Protein AF-A0A8T0SA72-F1 (afdb_monomer)

Sequence (215 aa):
WKNLRAKYQEKTGLKQTKKQLKNKLDNMKKEYTWFMELKNSATGLGWNEAKQTVNCSKEWWDEHLARCNNADKDIKCNHVRFKKQGPKNLDDLHILFDKFHVSGATATCPDDVSSDESSDEDVVEVQRSPEDVAGLKKSKLEKRKCKESSAATEKKDEKSPFFRLYKNTCSKIETAIEKISTSIEASSATPPNSVPSIKEAMQMVKDCGVQEKLL

Solvent-accessible surface area (backbone atoms only — not comparable to full-atom values): 14255 Å² total; per-residue (Å²): 107,72,66,58,44,51,56,44,22,71,76,63,71,51,90,62,53,76,65,58,56,46,54,53,52,57,47,53,51,50,55,51,50,47,48,50,55,45,49,63,76,44,64,93,57,50,72,32,77,96,40,57,28,76,46,71,56,73,62,58,55,52,52,52,45,60,72,57,29,42,72,99,70,74,42,76,39,71,55,67,69,34,78,79,35,33,72,83,62,54,66,63,50,42,80,73,42,48,98,76,58,85,63,76,91,73,70,73,74,82,75,84,76,78,86,80,89,84,87,87,84,91,86,84,88,82,88,83,87,83,90,84,90,87,85,91,85,80,88,81,92,80,91,82,75,91,81,89,74,79,94,86,78,82,92,70,63,83,80,37,71,65,52,48,51,50,55,58,50,50,55,50,51,52,55,47,51,53,53,51,52,54,54,52,60,69,65,65,70,74,73,89,81,71,74,74,50,71,69,53,52,58,44,54,48,56,77,69,64,70,74,83,80,84,130

Radius of gyration: 34.43 Å; Cα contacts (8 Å, |Δi|>4): 83; chains: 1; bounding box: 89×77×70 Å

Mean predicted aligned error: 20.88 Å

Structure (mmCIF, N/CA/C/O backbone):
data_AF-A0A8T0SA72-F1
#
_entry.id   AF-A0A8T0SA72-F1
#
loop_
_atom_site.group_PDB
_atom_site.id
_atom_site.type_symbol
_atom_site.label_atom_id
_atom_site.label_alt_id
_atom_site.label_comp_id
_atom_site.label_asym_id
_atom_site.label_entity_id
_atom_site.label_seq_id
_atom_site.pdbx_PDB_ins_code
_atom_site.Cartn_x
_atom_site.Cartn_y
_atom_site.Cartn_z
_atom_site.occupancy
_atom_site.B_iso_or_equiv
_atom_site.auth_seq_id
_atom_site.auth_comp_id
_atom_site.auth_asym_id
_atom_site.auth_atom_id
_atom_site.pdbx_PDB_model_num
ATOM 1 N N . TRP A 1 1 ? -13.469 7.737 19.930 1.00 87.88 1 TRP A N 1
ATOM 2 C CA . TRP A 1 1 ? -13.703 6.286 20.154 1.00 87.88 1 TRP A CA 1
ATOM 3 C C . TRP A 1 1 ? -15.140 5.917 20.525 1.00 87.88 1 TRP A C 1
ATOM 5 O O . TRP A 1 1 ? -15.703 5.149 19.759 1.00 87.88 1 TRP A O 1
ATOM 15 N N . LYS A 1 2 ? -15.751 6.405 21.628 1.00 91.50 2 LYS A N 1
ATOM 16 C CA . LYS A 1 2 ? -17.147 6.041 21.996 1.00 91.50 2 LYS A CA 1
ATOM 17 C C . LYS A 1 2 ? -18.129 6.248 20.825 1.00 91.50 2 LYS A C 1
ATOM 19 O O . LYS A 1 2 ? -18.749 5.291 20.379 1.00 91.50 2 LYS A O 1
ATOM 24 N N . ASN A 1 3 ? -18.151 7.453 20.255 1.00 92.50 3 ASN A N 1
ATOM 25 C CA . ASN A 1 3 ? -19.053 7.853 19.166 1.00 92.50 3 ASN A CA 1
ATOM 26 C C . ASN A 1 3 ? -18.839 7.015 17.889 1.00 92.50 3 ASN A C 1
ATOM 28 O O . ASN A 1 3 ? -19.802 6.610 17.253 1.00 92.50 3 ASN A O 1
ATOM 32 N N . LEU A 1 4 ? -17.580 6.689 17.555 1.00 90.50 4 LEU A N 1
ATOM 33 C CA . LEU A 1 4 ? -17.246 5.806 16.429 1.00 90.50 4 LEU A CA 1
ATOM 34 C C . LEU A 1 4 ? -17.801 4.390 16.635 1.00 90.50 4 LEU A C 1
ATOM 36 O O . LEU A 1 4 ? -18.335 3.813 15.698 1.00 90.50 4 LEU A O 1
ATOM 40 N N . ARG A 1 5 ? -17.719 3.834 17.855 1.00 92.69 5 ARG A N 1
ATOM 41 C CA . ARG A 1 5 ? -18.323 2.526 18.157 1.00 92.69 5 ARG A CA 1
ATOM 42 C C . ARG A 1 5 ? -19.844 2.574 18.024 1.00 92.69 5 ARG A C 1
ATOM 44 O O . ARG A 1 5 ? -20.401 1.657 17.437 1.00 92.69 5 ARG A O 1
ATOM 51 N N . ALA A 1 6 ? -20.483 3.626 18.541 1.00 93.38 6 ALA A N 1
ATOM 52 C CA . ALA A 1 6 ? -21.929 3.806 18.434 1.00 93.38 6 ALA A CA 1
ATOM 53 C C . ALA A 1 6 ? -22.369 3.845 16.961 1.00 93.38 6 ALA A C 1
ATOM 55 O O . ALA A 1 6 ? -23.117 2.968 16.546 1.00 93.38 6 ALA A O 1
ATOM 56 N N . LYS A 1 7 ? -21.795 4.747 16.148 1.00 94.00 7 LYS A N 1
ATOM 57 C CA . LYS A 1 7 ? -22.115 4.850 14.711 1.00 94.00 7 LYS A CA 1
ATOM 58 C C . LYS A 1 7 ? -21.737 3.605 13.896 1.00 94.00 7 LYS A C 1
ATOM 60 O O . LYS A 1 7 ? -22.393 3.300 12.906 1.00 94.00 7 LYS A O 1
ATOM 65 N N . TYR A 1 8 ? -20.705 2.856 14.298 1.00 92.25 8 TYR A N 1
ATOM 66 C CA . TYR A 1 8 ? -20.372 1.574 13.664 1.00 92.25 8 TYR A CA 1
ATOM 67 C C . TYR A 1 8 ? -21.419 0.496 13.983 1.00 92.25 8 TYR A C 1
ATOM 69 O O . TYR A 1 8 ? -21.860 -0.212 13.082 1.00 92.25 8 TYR A O 1
ATOM 77 N N . GLN A 1 9 ? -21.835 0.377 15.248 1.00 93.75 9 GLN A N 1
ATOM 78 C CA . GLN A 1 9 ? -22.867 -0.575 15.667 1.00 93.75 9 GLN A CA 1
ATOM 79 C C . GLN A 1 9 ? -24.233 -0.218 15.059 1.00 93.75 9 GLN A C 1
ATOM 81 O O . GLN A 1 9 ? -24.936 -1.109 14.609 1.00 93.75 9 GLN A O 1
ATOM 86 N N . GLU A 1 10 ? -24.575 1.067 14.997 1.00 96.12 10 GLU A N 1
ATOM 87 C CA . GLU A 1 10 ? -25.761 1.607 14.318 1.00 96.12 10 GLU A CA 1
ATOM 88 C C . GLU A 1 10 ? -25.787 1.210 12.832 1.00 96.12 10 GLU A C 1
ATOM 90 O O . GLU A 1 10 ? -26.743 0.591 12.378 1.00 96.12 10 GLU A O 1
ATOM 95 N N . LYS A 1 11 ? -24.702 1.471 12.085 1.00 94.19 11 LYS A N 1
ATOM 96 C CA . LYS A 1 11 ? -24.628 1.174 10.642 1.00 94.19 11 LYS A CA 1
ATOM 97 C C . LYS A 1 11 ? -24.450 -0.305 10.273 1.00 94.19 11 LYS A C 1
ATOM 99 O O . LYS A 1 11 ? -24.624 -0.640 9.107 1.00 94.19 11 LYS A O 1
ATOM 104 N N . THR A 1 12 ? -24.029 -1.173 11.196 1.00 92.75 12 THR A N 1
ATOM 105 C CA . THR A 1 12 ? -23.661 -2.573 10.869 1.00 92.75 12 THR A CA 1
ATOM 106 C C . THR A 1 12 ? -24.305 -3.636 11.760 1.00 92.75 12 THR A C 1
ATOM 108 O O . THR A 1 12 ? -24.060 -4.820 11.556 1.00 92.75 12 THR A O 1
ATOM 111 N N . GLY A 1 13 ? -25.036 -3.250 12.808 1.00 93.06 13 GLY A N 1
ATOM 112 C CA . GLY A 1 13 ? -25.478 -4.130 13.899 1.00 93.06 13 GLY A CA 1
ATOM 113 C C . GLY A 1 13 ? -24.354 -4.627 14.829 1.00 93.06 13 GLY A C 1
ATOM 114 O O . GLY A 1 13 ? -24.609 -5.012 15.972 1.00 93.06 13 GLY A O 1
ATOM 115 N N . LEU A 1 14 ? -23.090 -4.607 14.388 1.00 92.56 14 LEU A N 1
ATOM 116 C CA . LEU A 1 14 ? -21.990 -5.314 15.048 1.00 92.56 14 LEU A CA 1
ATOM 117 C C . LEU A 1 14 ? -21.367 -4.523 16.210 1.00 92.56 14 LEU A C 1
ATOM 119 O O . LEU A 1 14 ? -20.665 -3.523 16.028 1.00 92.56 14 LEU A O 1
ATOM 123 N N . LYS A 1 15 ? -21.527 -5.051 17.428 1.00 93.12 15 LYS A N 1
ATOM 124 C CA . LYS A 1 15 ? -20.830 -4.590 18.641 1.00 93.12 15 LYS A CA 1
ATOM 125 C C . LYS A 1 15 ? -19.331 -4.918 18.567 1.00 93.12 15 LYS A C 1
ATOM 127 O O . LYS A 1 15 ? -18.928 -6.035 18.874 1.00 93.12 15 LYS A O 1
ATOM 132 N N . GLN A 1 16 ? -18.488 -3.944 18.207 1.00 91.62 16 GLN A N 1
ATOM 133 C CA . GLN A 1 16 ? -17.024 -4.112 18.192 1.00 91.62 16 GLN A CA 1
ATOM 134 C C . GLN A 1 16 ? -16.287 -3.342 19.301 1.00 91.62 16 GLN A C 1
ATOM 136 O O . GLN A 1 16 ? -16.609 -2.206 19.661 1.00 91.62 16 GLN A O 1
ATOM 141 N N . THR A 1 17 ? -15.233 -3.957 19.840 1.00 94.06 17 THR A N 1
ATOM 142 C CA . THR A 1 17 ? -14.346 -3.352 20.846 1.00 94.06 17 THR A CA 1
ATOM 143 C C . THR A 1 17 ? -13.472 -2.238 20.254 1.00 94.06 17 THR A C 1
ATOM 145 O O . THR A 1 17 ? -13.274 -2.139 19.043 1.00 94.06 17 THR A O 1
ATOM 148 N N . LYS A 1 18 ? -12.866 -1.408 21.122 1.00 92.94 18 LYS A N 1
ATOM 149 C CA . LYS A 1 18 ? -11.859 -0.409 20.693 1.00 92.94 18 LYS A CA 1
ATOM 150 C C . LYS A 1 18 ? -10.681 -1.079 19.962 1.00 92.94 18 LYS A C 1
ATOM 152 O O . LYS A 1 18 ? -10.178 -0.508 19.003 1.00 92.94 18 LYS A O 1
ATOM 157 N N . LYS A 1 19 ? -10.263 -2.274 20.407 1.00 94.62 19 LYS A N 1
ATOM 158 C CA . LYS A 1 19 ? -9.137 -3.022 19.828 1.00 94.62 19 LYS A CA 1
ATOM 159 C C . LYS A 1 19 ? -9.463 -3.520 18.418 1.00 94.62 19 LYS A C 1
ATOM 161 O O . LYS A 1 19 ? -8.678 -3.273 17.519 1.00 94.62 19 LYS A O 1
ATOM 166 N N . GLN A 1 20 ? -10.631 -4.128 18.199 1.00 94.38 20 GLN A N 1
ATOM 167 C CA . GLN A 1 20 ? -11.046 -4.584 16.861 1.00 94.38 20 GLN A CA 1
ATOM 168 C C . GLN A 1 20 ? -11.170 -3.420 15.866 1.00 94.38 20 GLN A C 1
ATOM 170 O O . GLN A 1 20 ? -10.597 -3.489 14.781 1.00 94.38 20 GLN A O 1
ATOM 175 N N . LEU A 1 21 ? -11.829 -2.320 16.258 1.00 93.81 21 LEU A N 1
ATOM 176 C CA . LEU A 1 21 ? -11.964 -1.137 15.399 1.00 93.81 21 LEU A CA 1
ATOM 177 C C . LEU A 1 21 ? -10.608 -0.485 15.083 1.00 93.81 21 LEU A C 1
ATOM 179 O O . LEU A 1 21 ? -10.378 -0.115 13.933 1.00 93.81 21 LEU A O 1
ATOM 183 N N . LYS A 1 22 ? -9.692 -0.383 16.062 1.00 93.94 22 LYS A N 1
ATOM 184 C CA . LYS A 1 22 ? -8.322 0.084 15.796 1.00 93.94 22 LYS A CA 1
ATOM 185 C C . LYS A 1 22 ? -7.579 -0.874 14.860 1.00 93.94 22 LYS A C 1
ATOM 187 O O . LYS A 1 22 ? -7.067 -0.418 13.852 1.00 93.94 22 LYS A O 1
ATOM 192 N N . ASN A 1 23 ? -7.570 -2.178 15.137 1.00 94.88 23 ASN A N 1
ATOM 193 C CA . ASN A 1 23 ? -6.878 -3.160 14.298 1.00 94.88 23 ASN A CA 1
ATOM 194 C C . ASN A 1 23 ? -7.377 -3.134 12.839 1.00 94.88 23 ASN A C 1
ATOM 196 O O . ASN A 1 23 ? -6.572 -3.278 11.924 1.00 94.88 23 ASN A O 1
ATOM 200 N N . LYS A 1 24 ? -8.683 -2.923 12.612 1.00 92.69 24 LYS A N 1
ATOM 201 C CA . LYS A 1 24 ? -9.262 -2.780 11.267 1.00 92.69 24 LYS A CA 1
ATOM 202 C C . LYS A 1 24 ? -8.762 -1.511 10.561 1.00 92.69 24 LYS A C 1
ATOM 204 O O . LYS A 1 24 ? -8.344 -1.599 9.412 1.00 92.69 24 LYS A O 1
ATOM 209 N N . LEU A 1 25 ? -8.733 -0.370 11.256 1.00 92.88 25 LEU A N 1
ATOM 210 C CA . LEU A 1 25 ? -8.187 0.889 10.731 1.00 92.88 25 LEU A CA 1
ATOM 211 C C . LEU A 1 25 ? -6.676 0.796 10.446 1.00 92.88 25 LEU A C 1
ATOM 213 O O . LEU A 1 25 ? -6.225 1.192 9.374 1.00 92.88 25 LEU A O 1
ATOM 217 N N . ASP A 1 26 ? -5.905 0.221 11.372 1.00 93.94 26 ASP A N 1
ATOM 218 C CA . ASP A 1 26 ? -4.463 0.002 11.222 1.00 93.94 26 ASP A CA 1
ATOM 219 C C . ASP A 1 26 ? -4.156 -0.943 10.041 1.00 93.94 26 ASP A C 1
ATOM 221 O O . ASP A 1 26 ? -3.148 -0.766 9.358 1.00 93.94 26 ASP A O 1
ATOM 225 N N . ASN A 1 27 ? -5.019 -1.935 9.771 1.00 93.31 27 ASN A N 1
ATOM 226 C CA . ASN A 1 27 ? -4.897 -2.801 8.595 1.00 93.31 27 ASN A CA 1
ATOM 227 C C . ASN A 1 27 ? -5.204 -2.047 7.296 1.00 93.31 27 ASN A C 1
ATOM 229 O O . ASN A 1 27 ? -4.418 -2.139 6.361 1.00 93.31 27 ASN A O 1
ATOM 233 N N . MET A 1 28 ? -6.299 -1.276 7.246 1.00 94.00 28 MET A N 1
ATOM 234 C CA . MET A 1 28 ? -6.633 -0.446 6.079 1.00 94.00 28 MET A CA 1
ATOM 235 C C . MET A 1 28 ? -5.497 0.532 5.744 1.00 94.00 28 MET A C 1
ATOM 237 O O . MET A 1 28 ? -5.139 0.668 4.577 1.00 94.00 28 MET A O 1
ATOM 241 N N . LYS A 1 29 ? -4.865 1.143 6.759 1.00 93.38 29 LYS A N 1
ATOM 242 C CA . LYS A 1 29 ? -3.704 2.017 6.542 1.00 93.38 29 LYS A CA 1
ATOM 243 C C . LYS A 1 29 ? -2.504 1.258 5.962 1.00 93.38 29 LYS A C 1
ATOM 245 O O . LYS A 1 29 ? -1.862 1.768 5.053 1.00 93.38 29 LYS A O 1
ATOM 250 N N . LYS A 1 30 ? -2.204 0.046 6.450 1.00 93.12 30 LYS A N 1
ATOM 251 C CA . LYS A 1 30 ? -1.125 -0.799 5.894 1.00 93.12 30 LYS A CA 1
ATOM 252 C C . LYS A 1 30 ? -1.394 -1.215 4.449 1.00 93.12 30 LYS A C 1
ATOM 254 O O . LYS A 1 30 ? -0.479 -1.192 3.638 1.00 93.12 30 LYS A O 1
ATOM 259 N N . GLU A 1 31 ? -2.634 -1.576 4.139 1.00 94.06 31 GLU A N 1
ATOM 260 C CA . GLU A 1 31 ? -3.051 -1.976 2.794 1.00 94.06 31 GLU A CA 1
ATOM 261 C C . GLU A 1 31 ? -2.928 -0.813 1.799 1.00 94.06 31 GLU A C 1
ATOM 263 O O . GLU A 1 31 ? -2.360 -0.996 0.725 1.00 94.06 31 GLU A O 1
ATOM 268 N N . TYR A 1 32 ? -3.339 0.396 2.201 1.00 94.75 32 TYR A N 1
ATOM 269 C CA . TYR A 1 32 ? -3.096 1.627 1.444 1.00 94.75 32 TYR A CA 1
ATOM 270 C C . TYR A 1 32 ? -1.597 1.934 1.288 1.00 94.75 32 TYR A C 1
ATOM 272 O O . TYR A 1 32 ? -1.146 2.183 0.175 1.00 94.75 32 TYR A O 1
ATOM 280 N N . THR A 1 33 ? -0.801 1.849 2.364 1.00 93.56 33 THR A N 1
ATOM 281 C CA . THR A 1 33 ? 0.660 2.042 2.312 1.00 93.56 33 THR A CA 1
ATOM 282 C C . THR A 1 33 ? 1.325 1.108 1.295 1.00 93.56 33 THR A C 1
ATOM 284 O O . THR A 1 33 ? 2.019 1.600 0.412 1.00 93.56 33 THR A O 1
ATOM 287 N N . TRP A 1 34 ? 1.061 -0.204 1.343 1.00 93.94 34 TRP A N 1
ATOM 288 C CA . TRP A 1 34 ? 1.605 -1.159 0.366 1.00 93.94 34 TRP A CA 1
ATOM 289 C C . TRP A 1 34 ? 1.118 -0.893 -1.064 1.00 93.94 34 TRP A C 1
ATOM 291 O O . TRP A 1 34 ? 1.802 -1.228 -2.028 1.00 93.94 34 TRP A O 1
ATOM 301 N N . PHE A 1 35 ? -0.073 -0.319 -1.235 1.00 95.12 35 PHE A N 1
ATOM 302 C CA . PHE A 1 35 ? -0.560 0.031 -2.563 1.00 95.12 35 PHE A CA 1
ATOM 303 C C . PHE A 1 35 ? 0.106 1.295 -3.121 1.00 95.12 35 PHE A C 1
ATOM 305 O O . PHE A 1 35 ? 0.433 1.333 -4.305 1.00 95.12 35 PHE A O 1
ATOM 312 N N . MET A 1 36 ? 0.382 2.292 -2.279 1.00 93.44 36 MET A N 1
ATOM 313 C CA . MET A 1 36 ? 1.154 3.476 -2.670 1.00 93.44 36 MET A CA 1
ATOM 314 C C . MET A 1 36 ? 2.629 3.134 -2.925 1.00 93.44 36 MET A C 1
ATOM 316 O O . MET A 1 36 ? 3.193 3.599 -3.909 1.00 93.44 36 MET A O 1
ATOM 320 N N . GLU A 1 37 ? 3.233 2.243 -2.131 1.00 92.94 37 GLU A N 1
ATOM 321 C CA . GLU A 1 37 ? 4.573 1.686 -2.389 1.00 92.94 37 GLU A CA 1
ATOM 322 C C . GLU A 1 37 ? 4.643 0.990 -3.763 1.00 92.94 37 GLU A C 1
ATOM 324 O O . GLU A 1 37 ? 5.566 1.242 -4.543 1.00 92.94 37 GLU A O 1
ATOM 329 N N . LEU A 1 38 ? 3.633 0.179 -4.110 1.00 94.06 38 LEU A N 1
ATOM 330 C CA . LEU A 1 38 ? 3.481 -0.410 -5.445 1.00 94.06 38 LEU A CA 1
ATOM 331 C C . LEU A 1 38 ? 3.300 0.656 -6.539 1.00 94.06 38 LEU A C 1
ATOM 333 O O . LEU A 1 38 ? 3.993 0.593 -7.552 1.00 94.06 38 LEU A O 1
ATOM 337 N N . LYS A 1 39 ? 2.389 1.620 -6.354 1.00 92.00 39 LYS A N 1
ATOM 338 C CA . LYS A 1 39 ? 2.088 2.667 -7.346 1.00 92.00 39 LYS A CA 1
ATOM 339 C C . LYS A 1 39 ? 3.320 3.529 -7.637 1.00 92.00 39 LYS A C 1
ATOM 341 O O . LYS A 1 39 ? 3.621 3.766 -8.800 1.00 92.00 39 LYS A O 1
ATOM 346 N N . ASN A 1 40 ? 4.081 3.889 -6.603 1.00 91.44 40 ASN A N 1
ATOM 347 C CA . ASN A 1 40 ? 5.347 4.613 -6.730 1.00 91.44 40 ASN A CA 1
ATOM 348 C C . ASN A 1 40 ? 6.419 3.765 -7.443 1.00 91.44 40 ASN A C 1
ATOM 350 O O . ASN A 1 40 ? 7.138 4.279 -8.298 1.00 91.44 40 ASN A O 1
ATOM 354 N N . SER A 1 41 ? 6.494 2.459 -7.154 1.00 90.44 41 SER A N 1
ATOM 355 C CA . SER A 1 41 ? 7.406 1.526 -7.847 1.00 90.44 41 SER A CA 1
ATOM 356 C C . SER A 1 41 ? 7.064 1.337 -9.332 1.00 90.44 41 SER A C 1
ATOM 358 O O . SER A 1 41 ? 7.935 0.981 -10.118 1.00 90.44 41 SER A O 1
ATOM 360 N N . ALA A 1 42 ? 5.804 1.568 -9.708 1.00 91.25 42 ALA A N 1
ATOM 361 C CA . ALA A 1 42 ? 5.282 1.471 -11.069 1.00 91.25 42 ALA A CA 1
ATOM 362 C C . ALA A 1 42 ? 5.109 2.846 -11.752 1.00 91.25 42 ALA A C 1
ATOM 364 O O . ALA A 1 42 ? 4.363 2.962 -12.726 1.00 91.25 42 ALA A O 1
ATOM 365 N N . THR A 1 43 ? 5.762 3.899 -11.247 1.00 90.62 43 THR A N 1
ATOM 366 C CA . THR A 1 43 ? 5.688 5.245 -11.842 1.00 90.62 43 THR A CA 1
ATOM 367 C C . THR A 1 43 ? 6.153 5.208 -13.301 1.00 90.62 43 THR A C 1
ATOM 369 O O . THR A 1 43 ? 7.206 4.656 -13.605 1.00 90.62 43 THR A O 1
ATOM 372 N N . GLY A 1 44 ? 5.360 5.784 -14.210 1.00 86.88 44 GLY A N 1
ATOM 373 C CA . GLY A 1 44 ? 5.621 5.751 -15.656 1.00 86.88 44 GLY A CA 1
ATOM 374 C C . GLY A 1 44 ? 5.155 4.475 -16.373 1.00 86.88 44 GLY A C 1
ATOM 375 O O . GLY A 1 44 ? 5.269 4.401 -17.594 1.00 86.88 44 GLY A O 1
ATOM 376 N N . LEU A 1 45 ? 4.601 3.489 -15.658 1.00 89.25 45 LEU A N 1
ATOM 377 C CA . LEU A 1 45 ? 3.974 2.306 -16.256 1.00 89.25 45 LEU A CA 1
ATOM 378 C C . LEU A 1 45 ? 2.467 2.512 -16.468 1.00 89.25 45 LEU A C 1
ATOM 380 O O . LEU A 1 45 ? 1.855 3.439 -15.934 1.00 89.25 45 LEU A O 1
ATOM 384 N N . GLY A 1 46 ? 1.855 1.622 -17.252 1.00 89.12 46 GLY A N 1
ATOM 385 C CA . GLY A 1 46 ? 0.422 1.663 -17.525 1.00 89.12 46 GLY A CA 1
ATOM 386 C C . GLY A 1 46 ? -0.438 1.477 -16.269 1.00 89.12 46 GLY A C 1
ATOM 387 O O . GLY A 1 46 ? -0.044 0.832 -15.297 1.00 89.12 46 GLY A O 1
ATOM 388 N N . TRP A 1 47 ? -1.668 1.980 -16.323 1.00 94.31 47 TRP A N 1
ATOM 389 C CA . TRP A 1 47 ? -2.678 1.841 -15.272 1.00 94.31 47 TRP A CA 1
ATOM 390 C C . TRP A 1 47 ? -3.933 1.151 -15.822 1.00 94.31 47 TRP A C 1
ATOM 392 O O . TRP A 1 47 ? -4.252 1.277 -17.004 1.00 94.31 47 TRP A O 1
ATOM 402 N N . ASN A 1 48 ? -4.631 0.380 -14.986 1.00 92.69 48 ASN A N 1
ATOM 403 C CA . ASN A 1 48 ? -5.876 -0.299 -15.335 1.00 92.69 48 ASN A CA 1
ATOM 404 C C . ASN A 1 48 ? -7.020 0.233 -14.465 1.00 92.69 48 ASN A C 1
ATOM 406 O O . ASN A 1 48 ? -7.204 -0.220 -13.335 1.00 92.69 48 ASN A O 1
ATOM 410 N N . GLU A 1 49 ? -7.802 1.161 -15.015 1.00 91.25 49 GLU A N 1
ATOM 411 C CA . GLU A 1 49 ? -8.879 1.852 -14.295 1.00 91.25 49 GLU A CA 1
ATOM 412 C C . GLU A 1 49 ? -9.960 0.886 -13.779 1.00 91.25 49 GLU A C 1
ATOM 414 O O . GLU A 1 49 ? -10.340 0.925 -12.611 1.00 91.25 49 GLU A O 1
ATOM 419 N N . ALA A 1 50 ? -10.388 -0.073 -14.608 1.00 91.00 50 ALA A N 1
ATOM 420 C CA . ALA A 1 50 ? -11.403 -1.061 -14.231 1.00 91.00 50 ALA A CA 1
ATOM 421 C C . ALA A 1 50 ? -10.961 -1.980 -13.071 1.00 91.00 50 ALA A C 1
ATOM 423 O O . ALA A 1 50 ? -11.794 -2.483 -12.315 1.00 91.00 50 ALA A O 1
ATOM 424 N N . LYS A 1 51 ? -9.649 -2.203 -12.918 1.00 91.94 51 LYS A N 1
ATOM 425 C CA . LYS A 1 51 ? -9.062 -3.027 -11.848 1.00 91.94 51 LYS A CA 1
ATOM 426 C C . LYS A 1 51 ? -8.413 -2.211 -10.726 1.00 91.94 51 LYS A C 1
ATOM 428 O O . LYS A 1 51 ? -7.917 -2.816 -9.774 1.00 91.94 51 LYS A O 1
ATOM 433 N N . GLN A 1 52 ? -8.403 -0.879 -10.829 1.00 93.06 52 GLN A N 1
ATOM 434 C CA . GLN A 1 52 ? -7.713 0.045 -9.920 1.00 93.06 52 GLN A CA 1
ATOM 435 C C . GLN A 1 52 ? -6.283 -0.418 -9.584 1.00 93.06 52 GLN A C 1
ATOM 437 O O . GLN A 1 52 ? -5.902 -0.497 -8.420 1.00 93.06 52 GLN A O 1
ATOM 442 N N . THR A 1 53 ? -5.506 -0.841 -10.588 1.00 93.62 53 THR A N 1
ATOM 443 C CA . THR A 1 53 ? -4.167 -1.419 -10.368 1.00 93.62 53 THR A CA 1
ATOM 444 C C . THR A 1 53 ? -3.223 -1.193 -11.545 1.00 93.62 53 THR A C 1
ATOM 446 O O . THR A 1 53 ? -3.640 -0.803 -12.635 1.00 93.62 53 THR A O 1
ATOM 449 N N . VAL A 1 54 ? -1.935 -1.451 -11.328 1.00 92.88 54 VAL A N 1
ATOM 450 C CA . VAL A 1 54 ? -0.867 -1.206 -12.305 1.00 92.88 54 VAL A CA 1
ATOM 451 C C . VAL A 1 54 ? -0.906 -2.240 -13.441 1.00 92.88 54 VAL A C 1
ATOM 453 O O . VAL A 1 54 ? -1.008 -3.451 -13.218 1.00 92.88 54 VAL A O 1
ATOM 456 N N . ASN A 1 55 ? -0.866 -1.751 -14.680 1.00 93.62 55 ASN A N 1
ATOM 457 C CA . ASN A 1 55 ? -0.970 -2.528 -15.911 1.00 93.62 55 ASN A CA 1
ATOM 458 C C . ASN A 1 55 ? 0.430 -2.734 -16.506 1.00 93.62 55 ASN A C 1
ATOM 460 O O . ASN A 1 55 ? 0.910 -1.925 -17.298 1.00 93.62 55 ASN A O 1
ATOM 464 N N . CYS A 1 56 ? 1.094 -3.807 -16.081 1.00 92.50 56 CYS A N 1
ATOM 465 C CA . CYS A 1 56 ? 2.509 -4.066 -16.357 1.00 92.50 56 CYS A CA 1
ATOM 466 C C . CYS A 1 56 ? 2.711 -5.473 -16.939 1.00 92.50 56 CYS A C 1
ATOM 468 O O . CYS A 1 56 ? 1.877 -6.360 -16.731 1.00 92.50 56 CYS A O 1
ATOM 470 N N . SER A 1 57 ? 3.834 -5.698 -17.631 1.00 93.12 57 SER A N 1
ATOM 471 C CA . SER A 1 57 ? 4.181 -7.016 -18.178 1.00 93.12 57 SER A CA 1
ATOM 472 C C . SER A 1 57 ? 4.338 -8.073 -17.075 1.00 93.12 57 SER A C 1
ATOM 474 O O . SER A 1 57 ? 4.541 -7.760 -15.896 1.00 93.12 57 SER A O 1
ATOM 476 N N . LYS A 1 58 ? 4.258 -9.356 -17.455 1.00 93.12 58 LYS A N 1
ATOM 477 C CA . LYS A 1 58 ? 4.543 -10.465 -16.531 1.00 93.12 58 LYS A CA 1
ATOM 478 C C . LYS A 1 58 ? 5.958 -10.339 -15.955 1.00 93.12 58 LYS A C 1
ATOM 480 O O . LYS A 1 58 ? 6.121 -10.510 -14.753 1.00 93.12 58 LYS A O 1
ATOM 485 N N . GLU A 1 59 ? 6.930 -10.017 -16.805 1.00 94.56 59 GLU A N 1
ATOM 486 C CA . GLU A 1 59 ? 8.346 -9.858 -16.452 1.00 94.56 59 GLU A CA 1
ATOM 487 C C . GLU A 1 59 ? 8.550 -8.779 -15.390 1.00 94.56 59 GLU A C 1
ATOM 489 O O . GLU A 1 59 ? 9.093 -9.091 -14.334 1.00 94.56 59 GLU A O 1
ATOM 494 N N . TRP A 1 60 ? 8.021 -7.564 -15.599 1.00 94.94 60 TRP A N 1
ATOM 495 C CA . TRP A 1 60 ? 8.131 -6.485 -14.610 1.00 94.94 60 TRP A CA 1
ATOM 496 C C . TRP A 1 60 ? 7.541 -6.897 -13.262 1.00 94.94 60 TRP A C 1
ATOM 498 O O . TRP A 1 60 ? 8.138 -6.669 -12.214 1.00 94.94 60 TRP A O 1
ATOM 508 N N . TRP A 1 61 ? 6.373 -7.545 -13.272 1.00 94.19 61 TRP A N 1
ATOM 509 C CA . TRP A 1 61 ? 5.759 -8.014 -12.035 1.00 94.19 61 TRP A CA 1
ATOM 510 C C . TRP A 1 61 ? 6.587 -9.082 -11.320 1.00 94.19 61 TRP A C 1
ATOM 512 O O . TRP A 1 61 ? 6.538 -9.156 -10.093 1.00 94.19 61 TRP A O 1
ATOM 522 N N . ASP A 1 62 ? 7.276 -9.944 -12.059 1.00 93.00 62 ASP A N 1
ATOM 523 C CA . ASP A 1 62 ? 8.052 -11.035 -11.482 1.00 93.00 62 ASP A CA 1
ATOM 524 C C . ASP A 1 62 ? 9.420 -10.515 -10.975 1.00 93.00 62 ASP A C 1
ATOM 526 O O . ASP A 1 62 ? 9.837 -10.904 -9.883 1.00 93.00 62 ASP A O 1
ATOM 530 N N . GLU A 1 63 ? 10.041 -9.544 -11.662 1.00 93.19 63 GLU A N 1
ATOM 53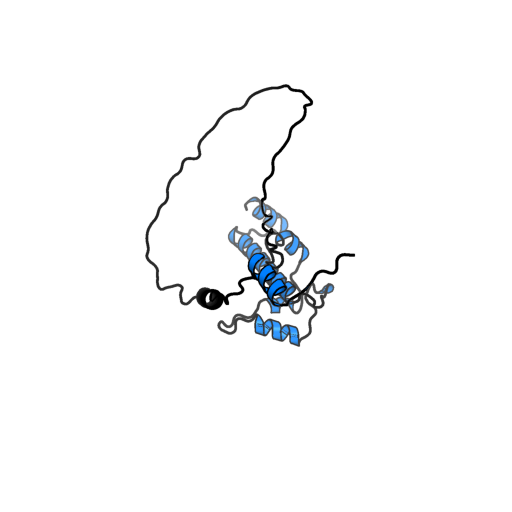1 C CA . GLU A 1 63 ? 11.214 -8.785 -11.187 1.00 93.19 63 GLU A CA 1
ATOM 532 C C . GLU A 1 63 ? 10.885 -7.945 -9.940 1.00 93.19 63 GLU A C 1
ATO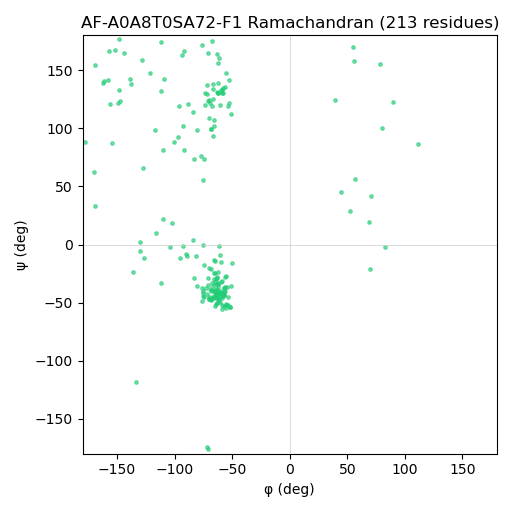M 534 O O . GLU A 1 63 ? 11.558 -8.056 -8.914 1.00 93.19 63 GLU A O 1
ATOM 539 N N . HIS A 1 64 ? 9.811 -7.148 -9.984 1.00 93.06 64 HIS A N 1
ATOM 540 C CA . HIS A 1 64 ? 9.364 -6.315 -8.862 1.00 93.06 64 HIS A CA 1
ATOM 541 C C . HIS A 1 64 ? 9.087 -7.160 -7.617 1.00 93.06 64 HIS A C 1
ATOM 543 O O . HIS A 1 64 ? 9.525 -6.817 -6.518 1.00 93.06 64 HIS A O 1
ATOM 549 N N . LEU A 1 65 ? 8.424 -8.310 -7.782 1.00 91.88 65 LEU A N 1
ATOM 550 C CA . LEU A 1 65 ? 8.199 -9.246 -6.682 1.00 91.88 65 LEU A CA 1
ATOM 551 C C . LEU A 1 65 ? 9.499 -9.892 -6.191 1.00 91.88 65 LEU A C 1
ATOM 553 O O . LEU A 1 65 ? 9.659 -10.009 -4.979 1.00 91.88 65 LEU A O 1
ATOM 557 N N . ALA A 1 66 ? 10.440 -10.257 -7.067 1.00 90.38 66 ALA A N 1
ATOM 558 C CA . ALA A 1 66 ? 11.759 -10.735 -6.644 1.00 90.38 66 ALA A CA 1
ATOM 559 C C . ALA A 1 66 ? 12.510 -9.675 -5.814 1.00 90.38 66 ALA A C 1
ATOM 561 O O . ALA A 1 66 ? 13.062 -10.004 -4.766 1.00 90.38 66 ALA A O 1
ATOM 562 N N . ARG A 1 67 ? 12.448 -8.400 -6.223 1.00 88.81 67 ARG A N 1
ATOM 563 C CA . ARG A 1 67 ? 13.082 -7.261 -5.540 1.00 88.81 67 ARG A CA 1
ATOM 564 C C . ARG A 1 67 ? 12.418 -6.886 -4.209 1.00 88.81 67 ARG A C 1
ATOM 566 O O . ARG A 1 67 ? 13.123 -6.464 -3.295 1.00 88.81 67 ARG A O 1
ATOM 573 N N . CYS A 1 68 ? 11.092 -7.007 -4.079 1.00 87.56 68 CYS A N 1
ATOM 574 C CA . CYS A 1 68 ? 10.377 -6.651 -2.843 1.00 87.56 68 CYS A CA 1
ATOM 575 C C . CYS A 1 68 ? 10.121 -7.832 -1.884 1.00 87.56 68 CYS A C 1
ATOM 577 O O . CYS A 1 68 ? 9.758 -7.615 -0.724 1.00 87.56 68 CYS A O 1
ATOM 579 N N . ASN A 1 69 ? 10.332 -9.082 -2.314 1.00 86.94 69 ASN A N 1
ATOM 580 C CA . ASN A 1 69 ? 10.359 -10.245 -1.423 1.00 86.94 69 ASN A CA 1
ATOM 581 C C . ASN A 1 69 ? 11.571 -10.168 -0.479 1.00 86.94 69 ASN A C 1
ATOM 583 O O . ASN A 1 69 ? 12.699 -9.942 -0.905 1.00 86.94 69 ASN A O 1
ATOM 587 N N . ASN A 1 70 ? 11.366 -10.425 0.814 1.00 78.19 70 ASN A N 1
ATOM 588 C CA . ASN A 1 70 ? 12.466 -10.587 1.771 1.00 78.19 70 ASN A CA 1
ATOM 589 C C . ASN A 1 70 ? 12.825 -12.082 1.850 1.00 78.19 70 ASN A C 1
ATOM 591 O O . ASN A 1 70 ? 12.365 -12.777 2.760 1.00 78.19 70 ASN A O 1
ATOM 595 N N . ALA A 1 71 ? 13.617 -12.565 0.884 1.00 74.94 71 ALA A N 1
ATOM 596 C CA . ALA A 1 71 ? 14.007 -13.977 0.759 1.00 74.94 71 ALA A CA 1
ATOM 597 C C . ALA A 1 71 ? 14.634 -14.537 2.051 1.00 74.94 71 ALA A C 1
ATOM 599 O O . ALA A 1 71 ? 14.186 -15.570 2.538 1.00 74.94 71 ALA A O 1
ATOM 600 N N . ASP A 1 72 ? 15.547 -13.783 2.681 1.00 78.81 72 ASP A N 1
ATOM 601 C CA . ASP A 1 72 ? 16.188 -14.065 3.982 1.00 78.81 72 ASP A CA 1
ATOM 602 C C . ASP A 1 72 ? 15.229 -14.426 5.138 1.00 78.81 72 ASP A C 1
ATOM 604 O O . ASP A 1 72 ? 15.675 -14.857 6.202 1.00 78.81 72 ASP A O 1
ATOM 608 N N . LYS A 1 73 ? 13.925 -14.156 4.992 1.00 78.25 73 LYS A N 1
ATOM 609 C CA . LYS A 1 73 ? 12.905 -14.293 6.044 1.00 78.25 73 LYS A CA 1
ATOM 610 C C . LYS A 1 73 ? 11.669 -15.085 5.600 1.00 78.25 73 LYS A C 1
ATOM 612 O O . LYS A 1 73 ? 10.715 -15.146 6.368 1.00 78.25 73 LYS A O 1
ATOM 617 N N . ASP A 1 74 ? 11.647 -15.595 4.365 1.00 78.62 74 ASP A N 1
ATOM 618 C CA . ASP A 1 74 ? 10.453 -16.152 3.701 1.00 78.62 74 ASP A CA 1
ATOM 619 C C . ASP A 1 74 ? 9.227 -15.199 3.711 1.00 78.62 74 ASP A C 1
ATOM 621 O O . ASP A 1 74 ? 8.063 -15.601 3.708 1.00 78.62 74 ASP A O 1
ATOM 625 N N . ILE A 1 75 ? 9.464 -13.877 3.731 1.00 83.38 75 ILE A N 1
ATOM 626 C CA . ILE A 1 75 ? 8.376 -12.887 3.738 1.00 83.38 75 ILE A CA 1
ATOM 627 C C . ILE A 1 75 ? 8.054 -12.479 2.300 1.00 83.38 75 ILE A C 1
ATOM 629 O O . ILE A 1 75 ? 8.734 -11.644 1.690 1.00 83.38 75 ILE A O 1
ATOM 633 N N . LYS A 1 76 ? 6.957 -13.043 1.789 1.00 87.38 76 LYS A N 1
ATOM 634 C CA . LYS A 1 76 ? 6.365 -12.685 0.498 1.00 87.38 76 LYS A CA 1
ATOM 635 C C . LYS 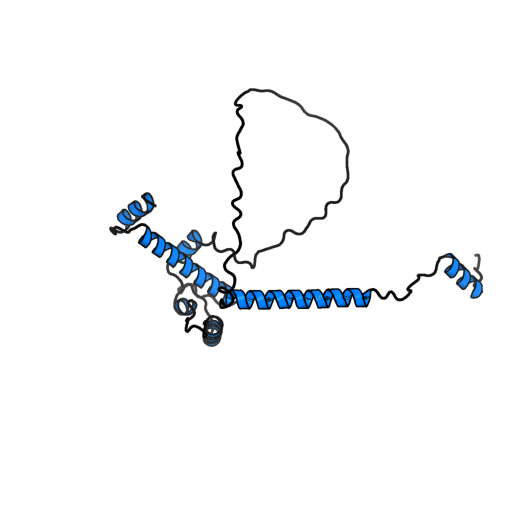A 1 76 ? 5.874 -11.233 0.481 1.00 87.38 76 LYS A C 1
ATOM 637 O O . LYS A 1 76 ? 5.125 -10.797 1.356 1.00 87.38 76 LYS A O 1
ATOM 642 N N . CYS A 1 77 ? 6.252 -10.507 -0.563 1.00 90.75 77 CYS A N 1
ATOM 643 C CA . CYS A 1 77 ? 5.894 -9.115 -0.787 1.00 90.75 77 CYS A CA 1
ATOM 644 C C . CYS A 1 77 ? 4.377 -8.920 -0.940 1.00 90.75 77 CYS A C 1
ATOM 646 O O . CYS A 1 77 ? 3.721 -9.594 -1.740 1.00 90.75 77 CYS A O 1
ATOM 648 N N . ASN A 1 78 ? 3.802 -7.963 -0.204 1.00 92.06 78 ASN A N 1
ATOM 649 C CA . ASN A 1 78 ? 2.349 -7.759 -0.174 1.00 92.06 78 ASN A CA 1
ATOM 650 C C . ASN A 1 78 ? 1.773 -7.205 -1.486 1.00 92.06 78 ASN A C 1
ATOM 652 O O . ASN A 1 78 ? 0.591 -7.423 -1.751 1.00 92.06 78 ASN A O 1
ATOM 656 N N . HIS A 1 79 ? 2.598 -6.591 -2.342 1.00 94.12 79 HIS A N 1
ATOM 657 C CA . HIS A 1 79 ? 2.195 -6.086 -3.660 1.00 94.12 79 HIS A CA 1
ATOM 658 C C . HIS A 1 79 ? 1.551 -7.163 -4.551 1.00 94.12 79 HIS A C 1
ATOM 660 O O . HIS A 1 79 ? 0.685 -6.853 -5.367 1.00 94.12 79 HIS A O 1
ATOM 666 N N . VAL A 1 80 ? 1.894 -8.445 -4.347 1.00 92.81 80 VAL A N 1
ATOM 667 C CA . VAL A 1 80 ? 1.311 -9.586 -5.079 1.00 92.81 80 VAL A CA 1
ATOM 668 C C . VAL A 1 80 ? -0.216 -9.660 -4.965 1.00 92.81 80 VAL A C 1
ATOM 670 O O . VAL A 1 80 ? -0.876 -10.156 -5.878 1.00 92.81 80 VAL A O 1
ATOM 673 N N . ARG A 1 81 ? -0.789 -9.143 -3.867 1.00 93.25 81 ARG A N 1
ATOM 674 C CA . ARG A 1 81 ? -2.242 -9.091 -3.637 1.00 93.25 81 ARG A CA 1
ATOM 675 C C . ARG A 1 81 ? -2.938 -8.228 -4.692 1.00 93.25 81 ARG A C 1
ATOM 677 O O . ARG A 1 81 ? -4.043 -8.556 -5.108 1.00 93.25 81 ARG A O 1
ATOM 684 N N . PHE A 1 82 ? -2.259 -7.181 -5.163 1.00 94.88 82 PHE A N 1
ATOM 685 C CA . PHE A 1 82 ? -2.819 -6.177 -6.061 1.00 94.88 82 PHE A CA 1
ATOM 686 C C . PHE A 1 82 ? -2.658 -6.509 -7.558 1.00 94.88 82 PHE A C 1
ATOM 688 O O . PHE A 1 82 ? -3.288 -5.865 -8.395 1.00 94.88 82 PHE A O 1
ATOM 695 N N . LYS A 1 83 ? -1.893 -7.560 -7.915 1.00 92.88 83 LYS A N 1
ATOM 696 C CA . LYS A 1 83 ? -1.624 -7.995 -9.311 1.00 92.88 83 LYS A CA 1
ATOM 697 C C . LYS A 1 83 ? -2.884 -8.368 -10.116 1.00 92.88 83 LYS A C 1
ATOM 699 O O . LYS A 1 83 ? -2.817 -8.482 -11.336 1.00 92.88 83 LYS A O 1
ATOM 704 N N . LYS A 1 84 ? -4.037 -8.568 -9.459 1.00 92.88 84 LYS A N 1
ATOM 705 C CA . LYS A 1 84 ? -5.336 -8.834 -10.115 1.00 92.88 84 LYS A CA 1
ATOM 706 C C . LYS A 1 84 ? -6.362 -7.701 -9.975 1.00 92.88 84 LYS A C 1
ATOM 708 O O . LYS A 1 84 ? -7.163 -7.532 -10.887 1.00 92.88 84 LYS A O 1
ATOM 713 N N . GLN A 1 85 ? -6.348 -6.984 -8.852 1.00 93.88 85 GLN A N 1
ATOM 714 C CA . GLN A 1 85 ? -7.263 -5.898 -8.486 1.00 93.88 85 GLN A CA 1
ATOM 715 C C . GLN A 1 85 ? -6.604 -5.093 -7.356 1.00 93.88 85 GLN A C 1
ATOM 717 O O . GLN A 1 85 ? -6.036 -5.708 -6.453 1.00 93.88 85 GLN A O 1
ATOM 722 N N . GLY A 1 86 ? -6.687 -3.764 -7.367 1.00 93.31 86 GLY A N 1
ATOM 723 C CA . GLY A 1 86 ? -6.223 -2.928 -6.256 1.00 93.31 86 GLY A CA 1
ATOM 724 C C . GLY A 1 86 ? -7.114 -2.993 -5.004 1.00 93.31 86 GLY A C 1
ATOM 725 O O . GLY A 1 86 ? -8.065 -3.783 -4.944 1.00 93.31 86 GLY A O 1
ATOM 726 N N . PRO A 1 87 ? -6.822 -2.159 -3.990 1.00 93.25 87 PRO A N 1
ATOM 727 C CA . PRO A 1 87 ? -7.668 -1.990 -2.816 1.00 93.25 87 PRO A CA 1
ATOM 728 C C . PRO A 1 87 ? -9.114 -1.655 -3.195 1.00 93.25 87 PRO A C 1
ATOM 730 O O . PRO A 1 87 ? -9.375 -0.875 -4.112 1.00 93.25 87 PRO A O 1
ATOM 733 N N . LYS A 1 88 ? -10.074 -2.219 -2.458 1.00 88.81 88 LYS A N 1
ATOM 734 C CA . LYS A 1 88 ? -11.482 -1.820 -2.589 1.00 88.81 88 LYS A CA 1
ATOM 735 C C . LYS A 1 88 ? -11.668 -0.429 -1.988 1.00 88.81 88 LYS A C 1
ATOM 737 O O . LYS A 1 88 ? -11.149 -0.171 -0.905 1.00 88.81 88 LYS A O 1
ATOM 742 N N . ASN A 1 89 ? -12.435 0.415 -2.676 1.00 89.00 89 ASN A N 1
ATOM 743 C CA . ASN A 1 89 ? -12.666 1.816 -2.321 1.00 89.00 89 ASN A CA 1
ATOM 744 C C . ASN A 1 89 ? -11.347 2.607 -2.205 1.00 89.00 89 ASN A C 1
ATOM 746 O O . ASN A 1 89 ? -11.045 3.181 -1.157 1.00 89.00 89 ASN A O 1
ATOM 750 N N . LEU A 1 90 ? -10.538 2.609 -3.271 1.00 91.00 90 LEU A N 1
ATOM 751 C CA . LEU A 1 90 ? -9.260 3.328 -3.289 1.00 91.00 90 LEU A CA 1
ATOM 752 C C . LEU A 1 90 ? -9.434 4.823 -2.965 1.00 91.00 90 LEU A C 1
ATOM 754 O O . LEU A 1 90 ? -8.616 5.372 -2.233 1.00 91.00 90 LEU A O 1
ATOM 758 N N . ASP A 1 91 ? -10.524 5.444 -3.419 1.00 91.12 91 ASP A N 1
ATOM 759 C CA . ASP A 1 91 ? -10.831 6.858 -3.170 1.00 91.12 91 ASP A CA 1
ATOM 760 C C . ASP A 1 91 ? -11.100 7.142 -1.684 1.00 91.12 91 ASP A C 1
ATOM 762 O O . ASP A 1 91 ? -10.501 8.055 -1.117 1.00 91.12 91 ASP A O 1
ATOM 766 N N . ASP A 1 92 ? -11.913 6.311 -1.011 1.00 92.31 92 ASP A N 1
ATOM 767 C CA . ASP A 1 92 ? -12.132 6.395 0.445 1.00 92.31 92 ASP A CA 1
ATOM 768 C C . ASP A 1 92 ? -10.804 6.259 1.210 1.00 92.31 92 ASP A C 1
ATOM 770 O O . ASP A 1 92 ? -10.563 6.962 2.194 1.00 92.31 92 ASP A O 1
ATOM 774 N N . LEU A 1 93 ? -9.934 5.338 0.772 1.00 93.19 93 LEU A N 1
ATOM 775 C CA . LEU A 1 93 ? -8.624 5.109 1.383 1.00 93.19 93 LEU A CA 1
ATOM 776 C C . LEU A 1 93 ? -7.681 6.297 1.157 1.00 93.19 93 LEU A C 1
ATOM 778 O O . LEU A 1 93 ? -6.977 6.684 2.088 1.00 93.19 93 LEU A O 1
ATOM 782 N N . HIS A 1 94 ? -7.696 6.897 -0.033 1.00 92.44 94 HIS A N 1
ATOM 783 C CA . HIS A 1 94 ? -6.919 8.088 -0.362 1.00 92.44 94 HIS A CA 1
ATOM 784 C C . HIS A 1 94 ? -7.391 9.283 0.484 1.00 92.44 94 HIS A C 1
ATOM 786 O O . HIS A 1 94 ? -6.604 9.823 1.257 1.00 92.44 94 HIS A O 1
ATOM 792 N N . ILE A 1 95 ? -8.692 9.596 0.491 1.00 92.56 95 ILE A N 1
ATOM 793 C CA . ILE A 1 95 ? -9.290 10.659 1.325 1.00 92.56 95 ILE A CA 1
ATOM 794 C C . ILE A 1 95 ? -8.950 10.478 2.820 1.00 92.56 95 ILE A C 1
ATOM 796 O O . ILE A 1 95 ? -8.722 11.459 3.532 1.00 92.56 95 ILE A O 1
ATOM 800 N N . LEU A 1 96 ? -8.897 9.234 3.309 1.00 91.31 96 LEU A N 1
ATOM 801 C CA . LEU A 1 96 ? -8.626 8.921 4.715 1.00 91.31 96 LEU A CA 1
ATOM 802 C C . LEU A 1 96 ? -7.129 8.908 5.086 1.00 91.31 96 LEU A C 1
ATOM 804 O O . LEU A 1 96 ? -6.799 9.159 6.251 1.00 91.31 96 LEU A O 1
ATOM 808 N N . PHE A 1 97 ? -6.227 8.589 4.149 1.00 93.12 97 PHE A N 1
ATOM 809 C CA . PHE A 1 97 ? -4.817 8.292 4.450 1.00 93.12 97 PHE A CA 1
ATOM 810 C C . PHE A 1 97 ? -3.763 9.094 3.674 1.00 93.12 97 PHE A C 1
ATOM 812 O O . PHE A 1 97 ? -2.605 9.065 4.093 1.00 93.12 97 PHE A O 1
ATOM 819 N N . ASP A 1 98 ? -4.126 9.833 2.625 1.00 86.69 98 ASP A N 1
ATOM 820 C CA . ASP A 1 98 ? -3.214 10.649 1.809 1.00 86.69 98 ASP A CA 1
ATOM 821 C C . ASP A 1 98 ? -2.350 11.598 2.654 1.00 86.69 98 ASP A C 1
ATOM 823 O O . ASP A 1 98 ? -1.126 11.477 2.685 1.00 86.69 98 ASP A O 1
ATOM 827 N N . LYS A 1 99 ? -2.993 12.414 3.501 1.00 77.94 99 LYS A N 1
ATOM 828 C CA . LYS A 1 99 ? -2.337 13.339 4.450 1.00 77.94 99 LYS A CA 1
ATOM 829 C C . LYS A 1 99 ? -1.438 12.667 5.502 1.00 77.94 99 LYS A C 1
ATOM 831 O O . LYS A 1 99 ? -0.848 13.351 6.334 1.00 77.94 99 LYS A O 1
ATOM 836 N N . PHE A 1 100 ? -1.340 11.337 5.504 1.00 66.50 100 PHE A N 1
ATOM 837 C CA . PHE A 1 100 ? -0.435 10.561 6.351 1.00 66.50 100 PHE A CA 1
ATOM 838 C C . PHE A 1 100 ? 0.629 9.776 5.560 1.00 66.50 100 PHE A C 1
ATOM 840 O O . PHE A 1 100 ? 1.296 8.923 6.156 1.00 66.50 100 PHE A O 1
ATOM 847 N N . HIS A 1 101 ? 0.763 10.016 4.253 1.00 61.66 101 HIS A N 1
ATOM 848 C CA . HIS A 1 101 ? 1.671 9.311 3.350 1.00 61.66 101 HIS A CA 1
ATOM 849 C C . HIS A 1 101 ? 2.551 10.307 2.575 1.00 61.66 101 HIS A C 1
ATOM 851 O O . HIS A 1 101 ? 2.459 10.440 1.359 1.00 61.66 101 HIS A O 1
ATOM 857 N N . VAL A 1 102 ? 3.427 11.013 3.299 1.00 52.34 102 VAL A N 1
ATOM 858 C CA . VAL A 1 102 ? 4.447 11.875 2.684 1.00 52.34 102 VAL A CA 1
ATOM 859 C C . VAL A 1 102 ? 5.435 10.998 1.916 1.00 52.34 102 VAL A C 1
ATOM 861 O O . VAL A 1 102 ? 6.255 10.301 2.516 1.00 52.34 102 VAL A O 1
ATOM 864 N N . SER A 1 103 ? 5.358 11.029 0.586 1.00 51.00 103 SER A N 1
ATOM 865 C CA . SER A 1 103 ? 6.400 10.468 -0.271 1.00 51.00 103 SER A CA 1
ATOM 866 C C . SER A 1 103 ? 7.613 11.395 -0.230 1.00 51.00 103 SER A C 1
ATOM 868 O O . SER A 1 103 ? 7.516 12.558 -0.611 1.00 51.00 103 SER A O 1
ATOM 870 N N . GLY A 1 104 ? 8.768 10.890 0.213 1.00 52.06 104 GLY A N 1
ATOM 871 C CA . GLY A 1 104 ? 9.996 11.690 0.350 1.00 52.06 104 GLY A CA 1
ATOM 872 C C . GLY A 1 104 ? 10.519 12.301 -0.959 1.00 52.06 104 GLY A C 1
ATOM 873 O O . GLY A 1 104 ? 11.400 13.149 -0.919 1.00 52.06 104 GLY A O 1
ATOM 874 N N . ALA A 1 105 ? 9.954 11.916 -2.108 1.00 55.22 105 ALA A N 1
ATOM 875 C CA . ALA A 1 105 ? 10.260 12.489 -3.417 1.00 55.22 105 ALA A CA 1
ATOM 876 C C . ALA A 1 105 ? 9.857 13.972 -3.575 1.00 55.22 105 ALA A C 1
ATOM 878 O O . ALA A 1 105 ? 10.310 14.610 -4.518 1.00 55.22 105 ALA A O 1
ATOM 879 N N . THR A 1 106 ? 9.028 14.527 -2.680 1.00 54.03 106 THR A N 1
ATOM 880 C CA . THR A 1 106 ? 8.644 15.956 -2.684 1.00 54.03 106 THR A CA 1
ATOM 881 C C . THR A 1 106 ? 9.247 16.741 -1.513 1.00 54.03 106 THR A C 1
ATOM 883 O O . THR A 1 106 ? 8.697 17.762 -1.102 1.00 54.03 106 THR A O 1
ATOM 886 N N . ALA A 1 107 ? 10.343 16.253 -0.925 1.00 50.16 107 ALA A N 1
ATOM 887 C CA . ALA A 1 107 ? 11.082 16.956 0.121 1.00 50.16 107 ALA A CA 1
ATOM 888 C C . ALA A 1 107 ? 12.057 17.977 -0.494 1.00 50.16 107 ALA A C 1
ATOM 890 O O . ALA A 1 107 ? 13.265 17.755 -0.526 1.00 50.16 107 ALA A O 1
ATOM 891 N N . THR A 1 108 ? 11.523 19.088 -1.002 1.00 54.06 108 THR A N 1
ATOM 892 C CA . THR A 1 108 ? 12.334 20.228 -1.450 1.00 54.06 108 THR A CA 1
ATOM 893 C C . THR A 1 108 ? 12.936 20.932 -0.236 1.00 54.06 108 THR A C 1
ATOM 895 O O . THR A 1 108 ? 12.202 21.360 0.656 1.00 54.06 108 THR A O 1
ATOM 898 N N . CYS A 1 109 ? 14.262 21.061 -0.200 1.00 45.62 109 CYS A N 1
ATOM 899 C CA . CYS A 1 109 ? 14.938 21.962 0.729 1.00 45.62 109 CYS A CA 1
ATOM 900 C C . CYS A 1 109 ? 14.494 23.402 0.424 1.00 45.62 109 CYS A C 1
ATOM 902 O O . CYS A 1 109 ? 14.554 23.791 -0.742 1.00 45.62 109 CYS A O 1
ATOM 904 N N . PRO A 1 110 ? 14.071 24.212 1.407 1.00 58.22 110 PRO A N 1
ATOM 905 C CA . PRO A 1 110 ? 14.121 25.658 1.243 1.00 58.22 110 PRO A CA 1
ATOM 906 C C . PRO A 1 110 ? 15.591 26.032 1.031 1.00 58.22 110 PRO A C 1
ATOM 908 O O . PRO A 1 110 ? 16.411 25.707 1.889 1.00 58.22 110 PRO A O 1
ATOM 911 N N . ASP A 1 111 ? 15.928 26.640 -0.106 1.00 56.91 111 ASP A N 1
ATOM 912 C CA . ASP A 1 111 ? 17.277 27.169 -0.319 1.00 56.91 111 ASP A CA 1
ATOM 913 C C . ASP A 1 111 ? 17.564 28.270 0.710 1.00 56.91 111 ASP A C 1
ATOM 915 O O . ASP A 1 111 ? 16.699 29.103 1.004 1.00 56.91 111 ASP A O 1
ATOM 919 N N . ASP A 1 112 ? 18.788 28.279 1.242 1.00 47.41 112 ASP A N 1
ATOM 920 C CA . ASP A 1 112 ? 19.270 29.333 2.131 1.00 47.41 112 ASP A CA 1
ATOM 921 C C . ASP A 1 112 ? 19.394 30.646 1.343 1.00 47.41 112 ASP A C 1
ATOM 923 O O . ASP A 1 112 ? 20.411 30.931 0.705 1.00 47.41 112 ASP A O 1
ATOM 927 N N . VAL A 1 113 ? 18.337 31.462 1.375 1.00 49.12 113 VAL A N 1
ATOM 928 C CA . VAL A 1 113 ? 18.387 32.837 0.870 1.00 49.12 113 VAL A CA 1
ATOM 929 C C . VAL A 1 113 ? 19.331 33.643 1.759 1.00 49.12 113 VAL A C 1
ATOM 931 O O . VAL A 1 113 ? 18.995 34.009 2.883 1.00 49.12 113 VAL A O 1
ATOM 934 N N . SER A 1 114 ? 20.548 33.865 1.260 1.00 52.75 114 SER A N 1
ATOM 935 C CA . SER A 1 114 ? 21.591 34.610 1.963 1.00 52.75 114 SER A CA 1
ATOM 936 C C . SER A 1 114 ? 21.070 35.976 2.400 1.00 52.75 114 SER A C 1
ATOM 938 O O . SER A 1 114 ? 20.725 36.801 1.555 1.00 52.75 114 SER A O 1
ATOM 940 N N . SER A 1 115 ? 21.064 36.231 3.709 1.00 49.78 115 SER A N 1
ATOM 941 C CA . SER A 1 115 ? 20.970 37.594 4.227 1.00 49.78 115 SER A CA 1
ATOM 942 C C . SER A 1 115 ? 22.152 38.412 3.714 1.00 49.78 115 SER A C 1
ATOM 944 O O . SER A 1 115 ? 23.298 37.974 3.817 1.00 49.78 115 SER A O 1
ATOM 946 N N . ASP A 1 116 ? 21.857 39.604 3.214 1.00 38.72 116 ASP A N 1
ATOM 947 C CA . ASP A 1 116 ? 22.787 40.726 3.148 1.00 38.72 116 ASP A CA 1
ATOM 948 C C . ASP A 1 116 ? 21.998 41.986 3.541 1.00 38.72 116 ASP A C 1
ATOM 950 O O . ASP A 1 116 ? 20.795 42.075 3.276 1.00 38.72 116 ASP A O 1
ATOM 954 N N . GLU A 1 117 ? 22.630 42.905 4.265 1.00 47.06 117 GLU A N 1
ATOM 955 C CA . GLU A 1 117 ? 21.943 43.896 5.109 1.00 47.06 117 GLU A CA 1
ATOM 956 C C . GLU A 1 117 ? 22.103 45.323 4.561 1.00 47.06 117 GLU A C 1
ATOM 958 O O . GLU A 1 117 ? 23.222 45.762 4.300 1.00 47.06 117 GLU A O 1
ATOM 963 N N . SER A 1 118 ? 21.010 46.096 4.458 1.00 46.28 118 SER A N 1
ATOM 964 C CA . SER A 1 118 ? 21.098 47.542 4.190 1.00 46.28 118 SER A CA 1
ATOM 965 C C . SER A 1 118 ? 19.863 48.332 4.660 1.00 46.28 118 SER A C 1
ATOM 967 O O . SER A 1 118 ? 18.754 48.102 4.184 1.00 46.28 118 SER A O 1
ATOM 969 N N . SER A 1 119 ? 20.090 49.303 5.552 1.00 45.22 119 SER A N 1
ATOM 970 C CA . SER A 1 119 ? 19.177 50.404 5.950 1.00 45.22 119 SER A CA 1
ATOM 971 C C . SER A 1 119 ? 19.461 51.669 5.098 1.00 45.22 119 SER A C 1
ATOM 973 O O . SER A 1 119 ? 20.549 51.750 4.529 1.00 45.22 119 SER A O 1
ATOM 975 N N . ASP A 1 120 ? 18.605 52.702 4.980 1.00 38.00 120 ASP A N 1
ATOM 976 C CA . ASP A 1 120 ? 17.224 52.892 5.491 1.00 38.00 120 ASP A CA 1
ATOM 977 C C . ASP A 1 120 ? 16.277 53.466 4.373 1.00 38.00 120 ASP A C 1
ATOM 979 O O . ASP A 1 120 ? 16.143 52.768 3.372 1.00 38.00 120 ASP A O 1
ATOM 983 N N . GLU A 1 121 ? 15.593 54.630 4.339 1.00 40.16 121 GLU A N 1
ATOM 984 C CA . GLU A 1 121 ? 15.360 55.752 5.276 1.00 40.16 121 GLU A CA 1
ATOM 985 C C . GLU A 1 121 ? 13.973 56.444 5.080 1.00 40.16 121 GLU A C 1
ATOM 987 O O . GLU A 1 121 ? 13.680 56.972 4.013 1.00 40.16 121 GLU A O 1
ATOM 992 N N . ASP A 1 122 ? 13.163 56.462 6.154 1.00 37.06 122 ASP A N 1
ATOM 993 C CA . ASP A 1 122 ? 12.083 57.419 6.538 1.00 37.06 122 ASP A CA 1
ATOM 994 C C . ASP A 1 122 ? 10.868 57.767 5.598 1.00 37.06 122 ASP A C 1
ATOM 996 O O . ASP A 1 122 ? 10.810 57.475 4.408 1.00 37.06 122 ASP A O 1
ATOM 1000 N N . VAL A 1 123 ? 9.888 58.474 6.201 1.00 35.41 123 VAL A N 1
ATOM 1001 C CA . VAL A 1 123 ? 8.865 59.409 5.657 1.00 35.41 123 VAL A CA 1
ATOM 1002 C C . VAL A 1 123 ? 7.367 58.984 5.681 1.00 35.41 123 VAL A C 1
ATOM 1004 O O . VAL A 1 123 ? 6.769 58.591 4.684 1.00 35.41 123 VAL A O 1
ATOM 1007 N N . VAL A 1 124 ? 6.737 59.283 6.836 1.00 38.09 124 VAL A N 1
ATOM 1008 C CA . VAL A 1 124 ? 5.401 59.935 7.031 1.00 38.09 124 VAL A CA 1
ATOM 1009 C C . VAL A 1 124 ? 4.072 59.137 6.906 1.00 38.09 124 VAL A C 1
ATOM 1011 O O . VAL A 1 124 ? 3.481 58.964 5.846 1.00 38.09 124 VAL A O 1
ATOM 1014 N N . GLU A 1 125 ? 3.545 58.790 8.092 1.00 36.44 125 GLU A N 1
ATOM 1015 C CA . GLU A 1 125 ? 2.209 59.113 8.666 1.00 36.44 125 GLU A CA 1
ATOM 1016 C C . GLU A 1 125 ? 0.908 59.138 7.815 1.00 36.44 125 GLU A C 1
ATOM 1018 O O . GLU A 1 125 ? 0.692 60.035 7.006 1.00 36.44 125 GLU A O 1
ATOM 1023 N N . VAL A 1 126 ? -0.090 58.338 8.249 1.00 34.72 126 VAL A N 1
ATOM 1024 C CA . VAL A 1 126 ? -1.501 58.779 8.418 1.00 34.72 126 VAL A CA 1
ATOM 1025 C C . VAL A 1 126 ? -2.081 58.200 9.731 1.00 34.72 126 VAL A C 1
ATOM 1027 O O . VAL A 1 126 ? -1.847 57.042 10.068 1.00 34.72 126 VAL A O 1
ATOM 1030 N N . GLN A 1 127 ? -2.835 59.012 10.484 1.00 30.77 127 GLN A N 1
ATOM 1031 C CA . GLN A 1 127 ? -3.492 58.684 11.773 1.00 30.77 127 GLN A CA 1
ATOM 1032 C C . GLN A 1 127 ? -4.771 57.806 11.566 1.00 30.77 127 GLN A C 1
ATOM 1034 O O . GLN A 1 127 ? -5.220 57.651 10.437 1.00 30.77 127 GLN A O 1
ATOM 1039 N N . ARG A 1 128 ? -5.477 57.218 12.555 1.00 28.50 128 ARG A N 1
ATOM 1040 C CA . ARG A 1 128 ? -5.781 57.663 13.934 1.00 28.50 128 ARG A CA 1
ATOM 1041 C C . ARG A 1 128 ? -6.410 56.533 14.795 1.00 28.50 128 ARG A C 1
ATOM 1043 O O . ARG A 1 128 ? -7.065 55.647 14.260 1.00 28.50 128 ARG A O 1
ATOM 1050 N N . SER A 1 129 ? -6.246 56.627 16.121 1.00 25.52 129 SER A N 1
ATOM 1051 C CA . SER A 1 129 ? -6.902 55.837 17.206 1.00 25.52 129 SER A CA 1
ATOM 1052 C C . SER A 1 129 ? -8.414 56.202 17.381 1.00 25.52 129 SER A C 1
ATOM 1054 O O . SER A 1 129 ? -8.838 57.087 16.625 1.00 25.52 129 SER A O 1
ATOM 1056 N N . PRO A 1 130 ? -9.235 55.681 18.351 1.00 42.00 130 PRO A N 1
ATOM 1057 C CA . PRO A 1 130 ? -8.881 54.933 19.588 1.00 42.00 130 PRO A CA 1
ATOM 1058 C C . PRO A 1 130 ? -9.784 53.766 20.112 1.00 42.00 130 PRO A C 1
ATOM 1060 O O . PRO A 1 130 ? -10.961 53.679 19.784 1.00 42.00 130 PRO A O 1
ATOM 1063 N N . GLU A 1 131 ? -9.194 52.976 21.036 1.00 31.59 131 GLU A N 1
ATOM 1064 C CA . GLU A 1 131 ? -9.753 52.326 22.265 1.00 31.59 131 GLU A CA 1
ATOM 1065 C C . GLU A 1 131 ? -10.996 51.366 22.211 1.00 31.59 131 GLU A C 1
ATOM 1067 O O . GLU A 1 131 ? -11.761 51.346 21.256 1.00 31.59 131 GLU A O 1
ATOM 1072 N N . ASP A 1 132 ? -11.238 50.449 23.175 1.00 31.23 132 ASP A N 1
ATOM 1073 C CA . ASP A 1 132 ? -10.777 50.405 24.584 1.00 31.23 132 ASP A CA 1
ATOM 1074 C C . ASP A 1 132 ? -10.535 48.991 25.223 1.00 31.23 132 ASP A C 1
ATOM 1076 O O . ASP A 1 132 ? -10.740 47.945 24.606 1.00 31.23 132 ASP A O 1
ATOM 1080 N N . VAL A 1 133 ? -10.051 48.992 26.478 1.00 29.09 133 VAL A N 1
ATOM 1081 C CA . VAL A 1 133 ? -9.549 47.910 27.374 1.00 29.09 133 VAL A CA 1
ATOM 1082 C C . VAL A 1 133 ? -10.592 46.862 27.873 1.00 29.09 133 VAL A C 1
ATOM 1084 O O . VAL A 1 133 ? -11.783 47.010 27.637 1.00 29.09 133 VAL A O 1
ATOM 1087 N N . ALA A 1 134 ? -10.292 45.764 28.609 1.00 27.95 134 ALA A N 1
ATOM 1088 C CA . ALA A 1 134 ? -9.059 45.163 29.178 1.00 27.95 134 ALA A CA 1
ATOM 1089 C C . ALA A 1 134 ? -9.229 43.637 29.441 1.00 27.95 134 ALA A C 1
ATOM 1091 O O . ALA A 1 134 ? -10.351 43.144 29.534 1.00 27.95 134 ALA A O 1
ATOM 1092 N N . GLY A 1 135 ? -8.135 42.889 29.696 1.00 28.69 135 GLY A N 1
ATOM 1093 C CA . GLY A 1 135 ? -8.227 41.449 30.037 1.00 28.69 135 GLY A CA 1
ATOM 1094 C C . GLY A 1 135 ? -6.961 40.734 30.556 1.00 28.69 135 GLY A C 1
ATOM 1095 O O . GLY A 1 135 ? -6.756 39.559 30.262 1.00 28.69 135 GLY A O 1
ATOM 1096 N N . LEU A 1 136 ? -6.070 41.408 31.293 1.00 29.03 136 LEU A N 1
ATOM 1097 C CA . LEU A 1 136 ? -4.759 40.856 31.687 1.00 29.03 136 LEU A CA 1
ATOM 1098 C C . LEU A 1 136 ? -4.816 39.740 32.758 1.00 29.03 136 LEU A C 1
ATOM 1100 O O . LEU A 1 136 ? -5.286 39.975 33.872 1.00 29.03 136 LEU A O 1
ATOM 1104 N N . LYS A 1 137 ? -4.147 38.600 32.502 1.00 31.20 137 LYS A N 1
ATOM 1105 C CA . LYS A 1 137 ? -3.408 37.818 33.525 1.00 31.20 137 LYS A CA 1
ATOM 1106 C C . LYS A 1 137 ? -2.326 36.913 32.908 1.00 31.20 137 LYS A C 1
ATOM 1108 O O . LYS A 1 137 ? -2.504 36.365 31.829 1.00 31.20 137 LYS A O 1
ATOM 1113 N N . LYS A 1 138 ? -1.177 36.800 33.592 1.00 29.84 138 LYS A N 1
ATOM 1114 C CA . LYS A 1 138 ? 0.047 36.088 33.155 1.00 29.84 138 LYS A CA 1
ATOM 1115 C C . LYS A 1 138 ? 0.321 34.834 34.011 1.00 29.84 138 LYS A C 1
ATOM 1117 O O . LYS A 1 138 ? -0.271 34.668 35.076 1.00 29.84 138 LYS A O 1
ATOM 1122 N N . SER A 1 139 ? 1.339 34.062 33.606 1.00 28.62 139 SER A N 1
ATOM 1123 C CA . SER A 1 139 ? 1.925 32.878 34.279 1.00 28.62 139 SER A CA 1
ATOM 1124 C C . SER A 1 139 ? 1.118 31.568 34.135 1.00 28.62 139 SER A C 1
ATOM 1126 O O . SER A 1 139 ? -0.074 31.609 33.866 1.00 28.62 139 SER A O 1
ATOM 1128 N N . LYS A 1 140 ? 1.717 30.369 34.243 1.00 28.25 140 LYS A N 1
ATOM 1129 C CA . LYS A 1 140 ? 3.087 30.023 34.685 1.00 28.25 140 LYS A CA 1
ATOM 1130 C C . LYS A 1 140 ? 3.615 28.774 33.949 1.00 28.25 140 LYS A C 1
ATOM 1132 O O . LYS A 1 140 ? 3.012 27.712 34.059 1.00 28.25 140 LYS A O 1
ATOM 1137 N N . LEU A 1 141 ? 4.763 28.866 33.269 1.00 34.12 141 LEU A N 1
ATOM 1138 C CA . LEU A 1 141 ? 5.482 27.701 32.723 1.00 34.12 141 LEU A CA 1
ATOM 1139 C C . LEU A 1 141 ? 6.591 27.283 33.702 1.00 34.12 141 LEU A C 1
ATOM 1141 O O . LEU A 1 141 ? 7.695 27.822 33.665 1.00 34.12 141 LEU A O 1
ATOM 1145 N N . GLU A 1 142 ? 6.297 26.356 34.617 1.00 28.61 142 GLU A N 1
ATOM 1146 C CA . GLU A 1 142 ? 7.263 25.911 35.631 1.00 28.61 142 GLU A CA 1
ATOM 1147 C C . GLU A 1 142 ? 8.002 24.628 35.207 1.00 28.61 142 GLU A C 1
ATOM 1149 O O . GLU A 1 142 ? 7.399 23.573 35.016 1.00 28.61 142 GLU A O 1
ATOM 1154 N N . LYS A 1 143 ? 9.333 24.714 35.090 1.00 39.41 143 LYS A N 1
ATOM 1155 C CA . LYS A 1 143 ? 10.215 23.587 34.748 1.00 39.41 143 LYS A CA 1
ATOM 1156 C C . LYS A 1 143 ? 10.285 22.558 35.884 1.00 39.41 143 LYS A C 1
ATOM 1158 O O . LYS A 1 143 ? 10.811 22.869 36.950 1.00 39.41 143 LYS A O 1
ATOM 1163 N N . ARG A 1 144 ? 9.920 21.300 35.617 1.00 32.81 144 ARG A N 1
ATOM 1164 C CA . ARG A 1 144 ? 10.380 20.114 36.372 1.00 32.81 144 ARG A CA 1
ATOM 1165 C C . ARG A 1 144 ? 10.450 18.919 35.417 1.00 32.81 144 ARG A C 1
ATOM 1167 O O . ARG A 1 144 ? 9.481 18.676 34.714 1.00 32.81 144 ARG A O 1
ATOM 1174 N N . LYS A 1 145 ? 11.498 18.101 35.357 1.00 29.31 145 LYS A N 1
ATOM 1175 C CA . LYS A 1 145 ? 12.919 18.194 35.755 1.00 29.31 145 LYS A CA 1
ATOM 1176 C C . LYS A 1 145 ? 13.602 17.069 34.955 1.00 29.31 145 LYS A C 1
ATOM 1178 O O . LYS A 1 145 ? 12.994 16.009 34.825 1.00 29.31 145 LYS A O 1
ATOM 1183 N N . CYS A 1 146 ? 14.812 17.257 34.422 1.00 31.17 146 CYS A N 1
ATOM 1184 C CA . CYS A 1 146 ? 15.501 16.148 33.748 1.00 31.17 146 CYS A CA 1
ATOM 1185 C C . CYS A 1 146 ? 15.684 14.974 34.727 1.00 31.17 146 CYS A C 1
ATOM 1187 O O . CYS A 1 146 ? 16.156 15.182 35.850 1.00 31.17 146 CYS A O 1
ATOM 1189 N N . LYS A 1 147 ? 15.313 13.756 34.314 1.00 28.05 147 LYS A N 1
ATOM 1190 C CA . LYS A 1 147 ? 15.754 12.527 34.976 1.00 28.05 147 LYS A CA 1
ATOM 1191 C C . LYS A 1 147 ? 16.712 11.789 34.056 1.00 28.05 147 LYS A C 1
ATOM 1193 O O . LYS A 1 147 ? 16.350 10.852 33.354 1.00 28.05 147 LYS A O 1
ATOM 1198 N N . GLU A 1 148 ? 17.945 12.255 34.108 1.00 35.28 148 GLU A N 1
ATOM 1199 C CA . GLU A 1 148 ? 19.100 11.527 33.629 1.00 35.28 148 GLU A CA 1
ATOM 1200 C C . GLU A 1 148 ? 19.321 10.299 34.526 1.00 35.28 148 GLU A C 1
ATOM 1202 O O . GLU A 1 148 ? 19.479 10.401 35.744 1.00 35.28 148 GLU A O 1
ATOM 1207 N N . SER A 1 149 ? 19.243 9.124 33.913 1.00 34.28 149 SER A N 1
ATOM 1208 C CA . SER A 1 149 ? 19.663 7.835 34.463 1.00 34.28 149 SER A CA 1
ATOM 1209 C C . SER A 1 149 ? 19.994 6.963 33.251 1.00 34.28 149 SER A C 1
ATOM 1211 O O . SER A 1 149 ? 19.089 6.469 32.584 1.00 34.28 149 SER A O 1
ATOM 1213 N N . SER A 1 150 ? 21.236 7.033 32.772 1.00 35.38 150 SER A N 1
ATOM 1214 C CA . SER A 1 150 ? 22.396 6.263 33.263 1.00 35.38 150 SER A CA 1
ATOM 1215 C C . SER A 1 150 ? 22.511 4.932 32.521 1.00 35.38 150 SER A C 1
ATOM 1217 O O . SER A 1 150 ? 21.569 4.143 32.512 1.00 35.38 150 SER A O 1
ATOM 1219 N N . ALA A 1 151 ? 23.661 4.703 31.888 1.00 36.97 151 ALA A N 1
ATOM 1220 C CA . ALA A 1 151 ? 23.885 3.610 30.948 1.00 36.97 151 ALA A CA 1
ATOM 1221 C C . ALA A 1 151 ? 23.650 2.207 31.539 1.00 36.97 151 ALA A C 1
ATOM 1223 O O . ALA A 1 151 ? 24.209 1.893 32.586 1.00 36.97 151 ALA A O 1
ATOM 1224 N N . ALA A 1 152 ? 22.908 1.361 30.807 1.00 36.12 152 ALA A N 1
ATOM 1225 C CA . ALA A 1 152 ? 23.116 -0.094 30.718 1.00 36.12 152 ALA A CA 1
ATOM 1226 C C . ALA A 1 152 ? 22.122 -0.772 29.743 1.00 36.12 152 ALA A C 1
ATOM 1228 O O . ALA A 1 152 ? 21.088 -1.255 30.182 1.00 36.12 152 ALA A O 1
ATOM 1229 N N . THR A 1 153 ? 22.456 -0.861 28.447 1.00 37.25 153 THR A N 1
ATOM 1230 C CA . THR A 1 153 ? 22.175 -2.034 27.572 1.00 37.25 153 THR A CA 1
ATOM 1231 C C . THR A 1 153 ? 22.908 -1.883 26.233 1.00 37.25 153 THR A C 1
ATOM 1233 O O . THR A 1 153 ? 22.310 -1.830 25.161 1.00 37.25 153 THR A O 1
ATOM 1236 N N . GLU A 1 154 ? 24.239 -1.847 26.273 1.00 47.81 154 GLU A N 1
ATOM 1237 C CA . GLU A 1 154 ? 24.996 -2.298 25.102 1.00 47.81 154 GLU A CA 1
ATOM 1238 C C . GLU A 1 154 ? 24.730 -3.799 24.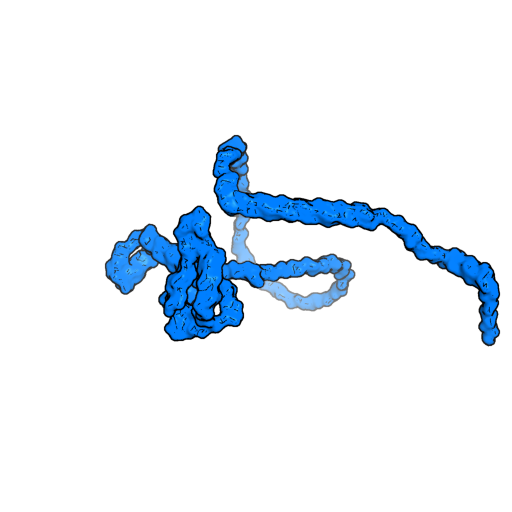857 1.00 47.81 154 GLU A C 1
ATOM 1240 O O . GLU A 1 154 ? 24.281 -4.519 25.752 1.00 47.81 154 GLU A O 1
ATOM 1245 N N . LYS A 1 155 ? 25.066 -4.293 23.657 1.00 47.22 155 LYS A N 1
ATOM 1246 C CA . LYS A 1 155 ? 25.026 -5.724 23.281 1.00 47.22 155 LYS A CA 1
ATOM 1247 C C . LYS A 1 155 ? 23.628 -6.361 23.119 1.00 47.22 155 LYS A C 1
ATOM 1249 O O . LYS A 1 155 ? 23.453 -7.532 23.463 1.00 47.22 155 LYS A O 1
ATOM 1254 N N . LYS A 1 156 ? 22.650 -5.671 22.503 1.00 49.81 156 LYS A N 1
ATOM 1255 C CA . LYS A 1 156 ? 21.467 -6.379 21.944 1.00 49.81 156 LYS A CA 1
ATOM 1256 C C . LYS A 1 156 ? 20.956 -5.974 20.553 1.00 49.81 156 LYS A C 1
ATOM 1258 O O . LYS A 1 156 ? 20.399 -6.837 19.877 1.00 49.81 156 LYS A O 1
ATOM 1263 N N . ASP A 1 157 ? 21.211 -4.760 20.066 1.00 51.84 157 ASP A N 1
ATOM 1264 C CA . ASP A 1 157 ? 20.671 -4.314 18.763 1.00 51.84 157 ASP A CA 1
ATOM 1265 C C . ASP A 1 157 ? 21.546 -4.621 17.535 1.00 51.84 157 ASP A C 1
ATOM 1267 O O . ASP A 1 157 ? 21.073 -4.536 16.401 1.00 51.84 157 ASP A O 1
ATOM 1271 N N . GLU A 1 158 ? 22.790 -5.077 17.717 1.00 56.28 158 GLU A N 1
ATOM 1272 C CA . GLU A 1 158 ? 23.727 -5.320 16.602 1.00 56.28 158 GLU A CA 1
ATOM 1273 C C . GLU A 1 158 ? 23.294 -6.463 15.653 1.00 56.28 158 GLU A C 1
ATOM 1275 O O . GLU A 1 158 ? 23.778 -6.576 14.527 1.00 56.28 158 GLU A O 1
ATOM 1280 N N . LYS A 1 159 ? 22.312 -7.283 16.060 1.00 58.78 159 LYS A N 1
ATOM 1281 C CA . LYS A 1 159 ? 21.678 -8.309 15.210 1.00 58.78 159 LYS A CA 1
ATOM 1282 C C . LYS A 1 159 ? 20.585 -7.745 14.281 1.00 58.78 159 LYS A C 1
ATOM 1284 O O . LYS A 1 159 ? 20.095 -8.473 13.418 1.00 58.78 159 LYS A O 1
ATOM 1289 N N . SER A 1 160 ? 20.167 -6.487 14.450 1.00 77.25 160 SER A N 1
ATOM 1290 C CA . SER A 1 160 ? 19.103 -5.869 13.649 1.00 77.25 160 SER A CA 1
ATOM 1291 C C . SER A 1 160 ? 19.566 -5.627 12.202 1.00 77.25 160 SER A C 1
ATOM 1293 O O . SER A 1 160 ? 20.545 -4.906 11.993 1.00 77.25 160 SER A O 1
ATOM 1295 N N . PRO A 1 161 ? 18.860 -6.145 11.173 1.00 79.88 161 PRO A N 1
ATOM 1296 C CA . PRO A 1 161 ? 19.218 -5.893 9.775 1.00 79.88 161 PRO A CA 1
ATOM 1297 C C . PRO A 1 161 ? 19.213 -4.403 9.410 1.00 79.88 161 PRO A C 1
ATOM 1299 O O . PRO A 1 161 ? 20.017 -3.977 8.584 1.00 79.88 161 PRO A O 1
ATOM 1302 N N . PHE A 1 162 ? 18.346 -3.613 10.057 1.00 88.25 162 PHE A N 1
ATOM 1303 C CA . PHE A 1 162 ? 18.301 -2.159 9.903 1.00 88.25 162 PHE A CA 1
ATOM 1304 C C . PHE A 1 162 ? 19.547 -1.493 10.498 1.00 88.25 162 PHE A C 1
ATOM 1306 O O . PHE A 1 162 ? 20.183 -0.693 9.823 1.00 88.25 162 PHE A O 1
ATOM 1313 N N . PHE A 1 163 ? 19.951 -1.874 11.717 1.00 84.94 163 PHE A N 1
ATOM 1314 C CA . PHE A 1 163 ? 21.157 -1.336 12.356 1.00 84.94 163 PHE A CA 1
ATOM 1315 C C . PHE A 1 163 ? 22.430 -1.701 11.576 1.00 84.94 163 PHE A C 1
ATOM 1317 O O . PHE A 1 163 ? 23.312 -0.866 11.402 1.00 84.94 163 PHE A O 1
ATOM 1324 N N . ARG A 1 164 ? 22.496 -2.920 11.022 1.00 83.06 164 ARG A N 1
ATOM 1325 C CA . ARG A 1 164 ? 23.592 -3.355 10.141 1.00 83.06 164 ARG A CA 1
ATOM 1326 C C . ARG A 1 164 ? 23.664 -2.535 8.848 1.00 83.06 164 ARG A C 1
ATOM 1328 O O . ARG A 1 164 ? 24.762 -2.181 8.428 1.00 83.06 164 ARG A O 1
ATOM 1335 N N . LEU A 1 165 ? 22.520 -2.229 8.227 1.00 84.19 165 LEU A N 1
ATOM 1336 C CA . LEU A 1 165 ? 22.462 -1.374 7.036 1.00 84.19 165 LEU A CA 1
ATOM 1337 C C . LEU A 1 165 ? 22.851 0.073 7.371 1.00 84.19 165 LEU A C 1
ATOM 1339 O O . LEU A 1 165 ? 23.681 0.645 6.677 1.00 84.19 165 LEU A O 1
ATOM 1343 N N . TYR A 1 166 ? 22.321 0.621 8.467 1.00 90.31 166 TYR A N 1
ATOM 1344 C CA . TYR A 1 166 ? 22.661 1.948 8.983 1.00 90.31 166 TYR A CA 1
ATOM 1345 C C . TYR A 1 166 ? 24.173 2.091 9.224 1.00 90.31 166 TYR A C 1
ATOM 1347 O O . TYR A 1 166 ? 24.803 2.941 8.604 1.00 90.31 166 TYR A O 1
ATOM 1355 N N . LYS A 1 167 ? 24.779 1.183 10.006 1.00 88.00 167 LYS A N 1
ATOM 1356 C CA . LYS A 1 167 ? 26.229 1.142 10.280 1.00 88.00 167 LYS A CA 1
ATOM 1357 C C . LYS A 1 167 ? 27.057 1.044 8.988 1.00 88.00 167 LYS A C 1
ATOM 1359 O O . LYS A 1 167 ? 28.050 1.744 8.844 1.00 88.00 167 LYS A O 1
ATOM 1364 N N . ASN A 1 168 ? 26.624 0.238 8.010 1.00 86.75 168 ASN A N 1
ATOM 1365 C CA . ASN A 1 168 ? 27.295 0.141 6.707 1.00 86.75 168 ASN A CA 1
ATOM 1366 C C . ASN A 1 168 ? 27.191 1.427 5.865 1.00 86.75 168 ASN A C 1
ATOM 1368 O O . ASN A 1 168 ? 28.118 1.731 5.117 1.00 86.75 168 ASN A O 1
ATOM 1372 N N . THR A 1 169 ? 26.086 2.166 5.969 1.00 88.44 169 THR A N 1
ATOM 1373 C CA . THR A 1 169 ? 25.893 3.445 5.274 1.00 88.44 169 THR A CA 1
ATOM 1374 C C . THR A 1 169 ? 26.688 4.570 5.938 1.00 88.44 169 THR A C 1
ATOM 1376 O O . THR A 1 169 ? 27.377 5.295 5.226 1.00 88.44 169 THR A O 1
ATOM 1379 N N . CYS A 1 170 ? 26.678 4.673 7.272 1.00 89.56 170 CYS A N 1
ATOM 1380 C CA . CYS A 1 170 ? 27.495 5.640 8.017 1.00 89.56 170 CYS A CA 1
ATOM 1381 C C . CYS A 1 170 ? 28.981 5.497 7.668 1.00 89.56 170 CYS A C 1
ATOM 1383 O O . CYS A 1 170 ? 29.574 6.452 7.177 1.00 89.56 170 CYS A O 1
ATOM 1385 N N . SER A 1 171 ? 29.547 4.288 7.741 1.00 86.25 171 SER A N 1
ATOM 1386 C CA . SER A 1 171 ? 30.971 4.100 7.428 1.00 86.25 171 SER A CA 1
ATOM 1387 C C . SER A 1 171 ? 31.342 4.306 5.959 1.00 86.25 171 SER A C 1
ATOM 1389 O O . SER A 1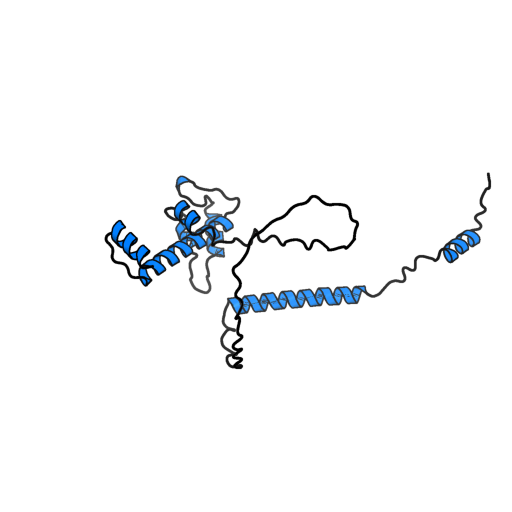 171 ? 32.490 4.626 5.657 1.00 86.25 171 SER A O 1
ATOM 1391 N N . LYS A 1 172 ? 30.386 4.214 5.024 1.00 90.44 172 LYS A N 1
ATOM 1392 C CA . LYS A 1 172 ? 30.595 4.653 3.631 1.00 90.44 172 LYS A CA 1
ATOM 1393 C C . LYS A 1 172 ? 30.644 6.175 3.501 1.00 90.44 172 LYS A C 1
ATOM 1395 O O . LYS A 1 172 ? 31.435 6.670 2.705 1.00 90.44 172 LYS A O 1
ATOM 1400 N N . ILE A 1 173 ? 29.823 6.894 4.268 1.00 93.25 173 ILE A N 1
ATOM 1401 C CA . ILE A 1 173 ? 29.817 8.362 4.319 1.00 93.25 173 ILE A CA 1
ATOM 1402 C C . ILE A 1 173 ? 31.107 8.861 4.985 1.00 93.25 173 ILE A C 1
ATOM 1404 O O . ILE A 1 173 ? 31.789 9.696 4.404 1.00 93.25 173 ILE A O 1
ATOM 1408 N N . GLU A 1 174 ? 31.502 8.277 6.120 1.00 89.31 174 GLU A N 1
ATOM 1409 C CA . GLU A 1 174 ? 32.781 8.537 6.807 1.00 89.31 174 GLU A CA 1
ATOM 1410 C C . GLU A 1 174 ? 33.972 8.347 5.842 1.00 89.31 174 GLU A C 1
ATOM 1412 O O . GLU A 1 174 ? 34.736 9.281 5.608 1.00 89.31 174 GLU A O 1
ATOM 1417 N N . THR A 1 175 ? 34.047 7.196 5.156 1.00 90.38 175 THR A N 1
ATOM 1418 C CA . THR A 1 175 ? 35.092 6.912 4.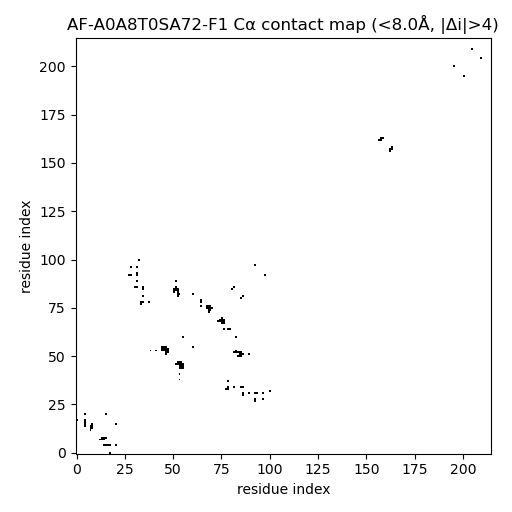146 1.00 90.38 175 THR A CA 1
ATOM 1419 C C . THR A 1 175 ? 35.086 7.908 2.973 1.00 90.38 175 THR A C 1
ATOM 1421 O O . THR A 1 175 ? 36.128 8.165 2.369 1.00 90.38 175 THR A O 1
ATOM 1424 N N . ALA A 1 176 ? 33.922 8.440 2.586 1.00 88.81 176 ALA A N 1
ATOM 1425 C CA . ALA A 1 176 ? 33.827 9.436 1.520 1.00 88.81 176 ALA A CA 1
ATOM 1426 C C . ALA A 1 176 ? 34.309 10.818 1.993 1.00 88.81 176 ALA A C 1
ATOM 1428 O O . ALA A 1 176 ? 35.028 11.489 1.256 1.00 88.81 176 ALA A O 1
ATOM 1429 N N . ILE A 1 177 ? 33.973 11.208 3.226 1.00 90.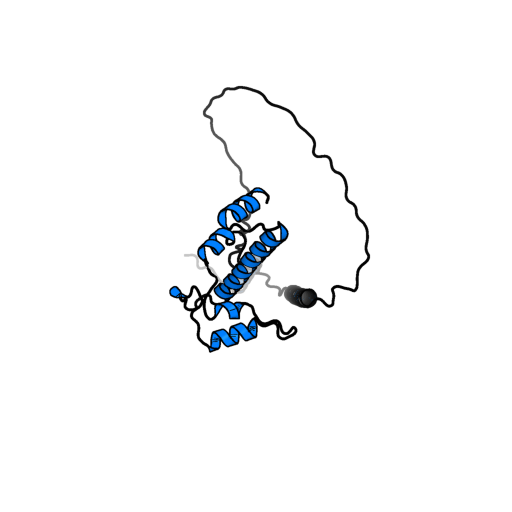06 177 ILE A N 1
ATOM 1430 C CA . ILE A 1 177 ? 34.421 12.460 3.849 1.00 90.06 177 ILE A CA 1
ATOM 1431 C C . ILE A 1 177 ? 35.947 12.466 4.008 1.00 90.06 177 ILE A C 1
ATOM 1433 O O . ILE A 1 177 ? 36.582 13.433 3.597 1.00 90.06 177 ILE A O 1
ATOM 1437 N N . GLU A 1 178 ? 36.556 11.381 4.499 1.00 85.12 178 GLU A N 1
ATOM 1438 C CA . GLU A 1 178 ? 38.022 11.277 4.612 1.00 85.12 178 GLU A CA 1
ATOM 1439 C C . GLU A 1 178 ? 38.727 11.417 3.252 1.00 85.12 178 GLU A C 1
ATOM 1441 O O . GLU A 1 178 ? 39.738 12.113 3.141 1.00 85.12 178 GLU A O 1
ATOM 1446 N N . LYS A 1 179 ? 38.173 10.816 2.190 1.00 84.69 179 LYS A N 1
ATOM 1447 C CA . LYS A 1 179 ? 38.704 10.940 0.819 1.00 84.69 179 LYS A CA 1
ATOM 1448 C C . LYS A 1 179 ? 38.579 12.351 0.249 1.00 84.69 179 LYS A C 1
ATOM 1450 O O . LYS A 1 179 ? 39.465 12.788 -0.478 1.00 84.69 179 LYS A O 1
ATOM 1455 N N . ILE A 1 180 ? 37.501 13.064 0.571 1.00 83.62 180 ILE A N 1
ATOM 1456 C CA . ILE A 1 180 ? 37.330 14.467 0.178 1.00 83.62 180 ILE A CA 1
ATOM 1457 C C . ILE A 1 180 ? 38.313 15.349 0.960 1.00 83.62 180 ILE A C 1
ATOM 1459 O O . ILE A 1 180 ? 39.029 16.136 0.349 1.00 83.62 180 ILE A O 1
ATOM 1463 N N . SER A 1 181 ? 38.422 15.167 2.280 1.00 78.31 181 SER A N 1
ATOM 1464 C CA . SER A 1 181 ? 39.323 15.947 3.140 1.00 78.31 181 SER A CA 1
ATOM 1465 C C . SER A 1 181 ? 40.790 15.788 2.729 1.00 78.31 181 SER A C 1
ATOM 1467 O O . SER A 1 181 ? 41.471 16.779 2.483 1.00 78.31 181 SER A O 1
ATOM 1469 N N . THR A 1 182 ? 41.256 14.549 2.544 1.00 73.56 182 THR A N 1
ATOM 1470 C CA . THR A 1 182 ? 42.631 14.275 2.084 1.00 73.56 182 THR A CA 1
ATOM 1471 C C . THR A 1 182 ? 42.898 14.785 0.665 1.00 73.56 182 THR A C 1
ATOM 1473 O O . THR A 1 182 ? 44.007 15.228 0.377 1.00 73.56 182 THR A O 1
ATOM 1476 N N . SER A 1 183 ? 41.893 14.798 -0.220 1.00 62.12 183 SER A N 1
ATOM 1477 C CA . SER A 1 183 ? 42.025 15.405 -1.552 1.00 62.12 183 SER A CA 1
ATOM 1478 C C . SER A 1 183 ? 42.089 16.937 -1.514 1.00 62.12 183 SER A C 1
ATOM 1480 O O . SER A 1 183 ? 42.698 17.528 -2.405 1.00 62.12 183 SER A O 1
ATOM 1482 N N . ILE A 1 184 ? 41.471 17.583 -0.520 1.00 60.38 184 ILE A N 1
ATOM 1483 C CA . ILE A 1 184 ? 41.539 19.038 -0.323 1.00 60.38 184 ILE A CA 1
ATOM 1484 C C . ILE A 1 184 ? 42.913 19.426 0.237 1.00 60.38 184 ILE A C 1
ATOM 1486 O O . ILE A 1 184 ? 43.550 20.327 -0.305 1.00 60.38 184 ILE A O 1
ATOM 1490 N N . GLU A 1 185 ? 43.418 18.701 1.240 1.00 56.56 185 GLU A N 1
ATOM 1491 C CA . GLU A 1 185 ? 44.769 18.906 1.789 1.00 56.56 185 GLU A CA 1
ATOM 1492 C C . GLU A 1 185 ? 45.861 18.663 0.734 1.00 56.56 185 GLU A C 1
ATOM 1494 O O . GLU A 1 185 ? 46.768 19.479 0.578 1.00 56.56 185 GLU A O 1
ATOM 1499 N N . ALA A 1 186 ? 45.746 17.606 -0.078 1.00 52.09 186 ALA A N 1
ATOM 1500 C CA . ALA A 1 186 ? 46.675 17.364 -1.186 1.00 52.09 186 ALA A CA 1
ATOM 1501 C C . ALA A 1 186 ? 46.655 18.478 -2.256 1.00 52.09 186 ALA A C 1
ATOM 1503 O O . ALA A 1 186 ? 47.643 18.669 -2.964 1.00 52.09 186 ALA A O 1
ATOM 1504 N N . SER A 1 187 ? 45.552 19.228 -2.364 1.00 49.88 187 SER A N 1
ATOM 1505 C CA . SER A 1 187 ? 45.394 20.337 -3.309 1.00 49.88 187 SER A CA 1
ATOM 1506 C C . SER A 1 187 ? 45.779 21.709 -2.733 1.00 49.88 187 SER A C 1
ATOM 1508 O O . SER A 1 187 ? 45.728 22.694 -3.472 1.00 49.88 187 SER A O 1
ATOM 1510 N N . SER A 1 188 ? 46.191 21.812 -1.461 1.00 49.16 188 SER A N 1
ATOM 1511 C CA . SER A 1 188 ? 46.652 23.080 -0.865 1.00 49.16 188 SER A CA 1
ATOM 1512 C C . SER A 1 188 ? 48.135 23.387 -1.135 1.00 49.16 188 SER A C 1
ATOM 1514 O O . SER A 1 188 ? 48.671 24.369 -0.622 1.00 49.16 188 SER A O 1
ATOM 1516 N N . ALA A 1 189 ? 48.818 22.553 -1.925 1.00 54.22 189 ALA A N 1
ATOM 1517 C CA . ALA A 1 189 ? 50.193 22.767 -2.368 1.00 54.22 189 ALA A CA 1
ATOM 1518 C C . ALA A 1 189 ? 50.250 23.810 -3.502 1.00 54.22 189 ALA A C 1
ATOM 1520 O O . ALA A 1 189 ? 50.392 23.469 -4.675 1.00 54.22 189 ALA A O 1
ATOM 1521 N N . THR A 1 190 ? 50.113 25.089 -3.142 1.00 53.59 190 THR A N 1
ATOM 1522 C CA . THR A 1 190 ? 50.084 26.240 -4.057 1.00 53.59 190 THR A CA 1
ATOM 1523 C C . THR A 1 190 ? 51.273 26.257 -5.035 1.00 53.59 190 THR A C 1
ATOM 1525 O O . THR A 1 190 ? 52.396 26.539 -4.604 1.00 53.59 190 THR A O 1
ATOM 1528 N N . PRO A 1 191 ? 51.072 26.054 -6.354 1.00 56.22 191 PRO A N 1
ATOM 1529 C CA . PRO A 1 191 ? 52.064 26.478 -7.336 1.00 56.22 191 PRO A CA 1
ATOM 1530 C C . PRO A 1 191 ? 52.122 28.017 -7.322 1.00 56.22 191 PRO A C 1
ATOM 1532 O O . PRO A 1 191 ? 51.065 28.652 -7.239 1.00 56.22 191 PRO A O 1
ATOM 1535 N N . PRO A 1 192 ? 53.310 28.647 -7.388 1.00 51.16 192 PRO A N 1
ATOM 1536 C CA . PRO A 1 192 ? 53.455 30.094 -7.239 1.00 51.16 192 PRO A CA 1
ATOM 1537 C C . PRO A 1 192 ? 52.983 30.847 -8.493 1.00 51.16 192 PRO A C 1
ATOM 1539 O O . PRO A 1 192 ? 53.772 31.404 -9.251 1.00 51.16 192 PRO A O 1
ATOM 1542 N N . ASN A 1 193 ? 51.665 30.907 -8.681 1.00 60.59 193 ASN A N 1
ATOM 1543 C CA . ASN A 1 193 ? 50.985 31.759 -9.654 1.00 60.59 193 ASN A CA 1
ATOM 1544 C C . ASN A 1 193 ? 50.976 33.219 -9.164 1.00 60.59 193 ASN A C 1
ATOM 1546 O O . ASN A 1 193 ? 49.922 33.838 -9.014 1.00 60.59 193 ASN A O 1
ATOM 1550 N N . SER A 1 194 ? 52.158 33.772 -8.880 1.00 65.88 194 SER A N 1
ATOM 1551 C CA . SER A 1 194 ? 52.324 35.200 -8.636 1.00 65.88 194 SER A CA 1
ATOM 1552 C C . SER A 1 194 ? 52.069 35.943 -9.945 1.00 65.88 194 SER A C 1
ATOM 1554 O O . SER A 1 194 ? 52.945 36.009 -10.808 1.00 65.88 194 SER A O 1
ATOM 1556 N N . VAL A 1 195 ? 50.859 36.485 -10.096 1.00 69.75 195 VAL A N 1
ATOM 1557 C CA . VAL A 1 195 ? 50.557 37.475 -11.136 1.00 69.75 195 VAL A CA 1
ATOM 1558 C C . VAL A 1 195 ? 51.598 38.594 -11.005 1.00 69.75 195 VAL A C 1
ATOM 1560 O O . VAL A 1 195 ? 51.693 39.164 -9.914 1.00 69.75 195 VAL A O 1
ATOM 1563 N N . PRO A 1 196 ? 52.395 38.894 -12.051 1.00 71.31 196 PRO A N 1
ATOM 1564 C CA . PRO A 1 196 ? 53.453 39.889 -11.944 1.00 71.31 196 PRO A CA 1
ATOM 1565 C C . PRO A 1 196 ? 52.896 41.230 -11.481 1.00 71.31 196 PRO A C 1
ATOM 1567 O O . PRO A 1 196 ? 51.872 41.704 -11.983 1.00 71.31 196 PRO A O 1
ATOM 1570 N N . SER A 1 197 ? 53.588 41.861 -10.538 1.00 81.00 197 SER A N 1
ATOM 1571 C CA . SER A 1 197 ? 53.283 43.220 -10.117 1.00 81.00 197 SER A CA 1
ATOM 1572 C C . SER A 1 197 ? 53.307 44.151 -11.328 1.00 81.00 197 SER A C 1
ATOM 1574 O O . SER A 1 197 ? 54.124 43.989 -12.236 1.00 81.00 197 SER A O 1
ATOM 1576 N N . ILE A 1 198 ? 52.475 45.195 -11.314 1.00 79.31 198 ILE A N 1
ATOM 1577 C CA . ILE A 1 198 ? 52.468 46.237 -12.356 1.00 79.31 198 ILE A CA 1
ATOM 1578 C C . ILE A 1 198 ? 53.893 46.782 -12.578 1.00 79.31 198 ILE A C 1
ATOM 1580 O O . ILE A 1 198 ? 54.297 47.018 -13.713 1.00 79.31 198 ILE A O 1
ATOM 1584 N N . LYS A 1 199 ? 54.704 46.883 -11.514 1.00 80.88 199 LYS A N 1
ATOM 1585 C CA . LYS A 1 199 ? 56.117 47.285 -11.593 1.00 80.88 199 LYS A CA 1
ATOM 1586 C C . LYS A 1 199 ? 56.989 46.303 -12.393 1.00 80.88 199 LYS A C 1
ATOM 1588 O O . LYS A 1 199 ? 57.875 46.741 -13.119 1.00 80.88 199 LYS A O 1
ATOM 1593 N N . GLU A 1 200 ? 56.756 45.001 -12.256 1.00 83.69 200 GLU A N 1
ATOM 1594 C CA . GLU A 1 200 ? 57.500 43.941 -12.950 1.00 83.69 200 GLU A CA 1
ATOM 1595 C C . GLU A 1 200 ? 57.074 43.865 -14.421 1.00 83.69 200 GLU A C 1
ATOM 1597 O O . GLU A 1 200 ? 57.925 43.819 -15.307 1.00 83.69 200 GLU A O 1
ATOM 1602 N N . ALA A 1 201 ? 55.771 43.987 -14.698 1.00 80.88 201 ALA A N 1
ATOM 1603 C CA . ALA A 1 201 ? 55.248 44.127 -16.057 1.00 80.88 201 ALA A CA 1
ATOM 1604 C C . ALA A 1 201 ? 55.830 45.361 -16.777 1.00 80.88 201 ALA A C 1
ATOM 1606 O O . ALA A 1 201 ? 56.317 45.253 -17.902 1.00 80.88 201 ALA A O 1
ATOM 1607 N N . MET A 1 202 ? 55.867 46.520 -16.108 1.00 81.62 202 MET A N 1
ATOM 1608 C CA . MET A 1 202 ? 56.489 47.742 -16.638 1.00 81.62 202 MET A CA 1
ATOM 1609 C C . MET A 1 202 ? 58.007 47.624 -16.840 1.00 81.62 202 MET A C 1
ATOM 1611 O O . MET A 1 202 ? 58.556 48.366 -17.654 1.00 81.62 202 MET A O 1
ATOM 1615 N N . GLN A 1 203 ? 58.696 46.738 -16.113 1.00 82.62 203 GLN A N 1
ATOM 1616 C CA . GLN A 1 203 ? 60.119 46.478 -16.335 1.00 82.62 203 GLN A CA 1
ATOM 1617 C C . GLN A 1 203 ? 60.321 45.602 -17.578 1.00 82.62 203 GLN A C 1
ATOM 1619 O O . GLN A 1 203 ? 61.061 46.001 -18.473 1.00 82.62 203 GLN A O 1
ATOM 1624 N N . MET A 1 204 ? 59.576 44.498 -17.707 1.00 82.25 204 MET A N 1
ATOM 1625 C CA . MET A 1 204 ? 59.649 43.617 -18.883 1.00 82.25 204 MET A CA 1
ATOM 1626 C C . MET A 1 204 ? 59.381 44.367 -20.200 1.00 82.25 204 MET A C 1
ATOM 1628 O O . MET A 1 204 ? 60.097 44.163 -21.176 1.00 82.25 204 MET A O 1
ATOM 1632 N N . VAL A 1 205 ? 58.414 45.295 -20.231 1.00 81.88 205 VAL A N 1
ATOM 1633 C CA . VAL A 1 205 ? 58.135 46.118 -21.429 1.00 81.88 205 VAL A CA 1
ATOM 1634 C C . VAL A 1 205 ? 59.327 47.009 -21.821 1.00 81.88 205 VAL A C 1
ATOM 1636 O O . VAL A 1 205 ? 59.592 47.183 -23.013 1.00 81.88 205 VAL A O 1
ATOM 1639 N N . LYS A 1 206 ? 60.077 47.536 -20.842 1.00 79.25 206 LYS A N 1
ATOM 1640 C CA . LYS A 1 206 ? 61.297 48.327 -21.088 1.00 79.25 206 LYS A CA 1
ATOM 1641 C C . LYS A 1 206 ? 62.448 47.455 -21.573 1.00 79.25 206 LYS A C 1
ATOM 1643 O O . LYS A 1 206 ? 63.134 47.841 -22.515 1.00 79.25 206 LYS A O 1
ATOM 1648 N N . ASP A 1 207 ? 62.624 46.282 -20.971 1.00 79.56 207 ASP A N 1
ATOM 1649 C CA . ASP A 1 207 ? 63.679 45.332 -21.338 1.00 79.56 207 ASP A CA 1
ATOM 1650 C C . ASP A 1 207 ? 63.456 44.767 -22.757 1.00 79.56 207 ASP A C 1
ATOM 1652 O O . ASP A 1 207 ? 64.412 44.509 -23.486 1.00 79.56 207 ASP A O 1
ATOM 1656 N N . CYS A 1 208 ? 62.197 44.673 -23.205 1.00 82.38 208 CYS A N 1
ATOM 1657 C CA . CYS A 1 208 ? 61.825 44.377 -24.593 1.00 82.38 208 CYS A CA 1
ATOM 1658 C C . CYS A 1 208 ? 62.006 45.554 -25.578 1.00 82.38 208 CYS A C 1
ATOM 1660 O O . CYS A 1 208 ? 61.726 45.391 -26.766 1.00 82.38 208 CYS A O 1
ATOM 1662 N N . GLY A 1 209 ? 62.459 46.731 -25.129 1.00 74.44 209 GLY A N 1
ATOM 1663 C CA . GLY A 1 209 ? 62.829 47.855 -25.998 1.00 74.44 209 GLY A CA 1
ATOM 1664 C C . GLY A 1 209 ? 61.672 48.536 -26.743 1.00 74.44 209 GLY A C 1
ATOM 1665 O O . GLY A 1 209 ? 61.911 49.209 -27.747 1.00 74.44 209 GLY A O 1
ATOM 1666 N N . VAL A 1 210 ? 60.426 48.370 -26.286 1.00 69.75 210 VAL A N 1
ATOM 1667 C CA . VAL A 1 210 ? 59.238 48.906 -26.971 1.00 69.75 210 VAL A CA 1
ATOM 1668 C C . VAL A 1 210 ? 59.199 50.435 -26.864 1.00 69.75 210 VAL A C 1
ATOM 1670 O O . VAL A 1 210 ? 58.944 50.990 -25.799 1.00 69.75 210 VAL A O 1
ATOM 1673 N N . GLN A 1 211 ? 59.440 51.118 -27.984 1.00 63.00 211 GLN A N 1
ATOM 1674 C CA . GLN A 1 211 ? 59.285 52.570 -28.114 1.00 63.00 211 GLN A CA 1
ATOM 1675 C C . GLN A 1 211 ? 57.843 52.902 -28.518 1.00 63.00 211 GLN A C 1
ATOM 1677 O O . GLN A 1 211 ? 57.384 52.474 -29.581 1.00 63.00 211 GLN A O 1
ATOM 1682 N N . GLU A 1 212 ? 57.132 53.685 -27.704 1.00 62.22 212 GLU A N 1
ATOM 1683 C CA . GLU A 1 212 ? 55.820 54.214 -28.084 1.0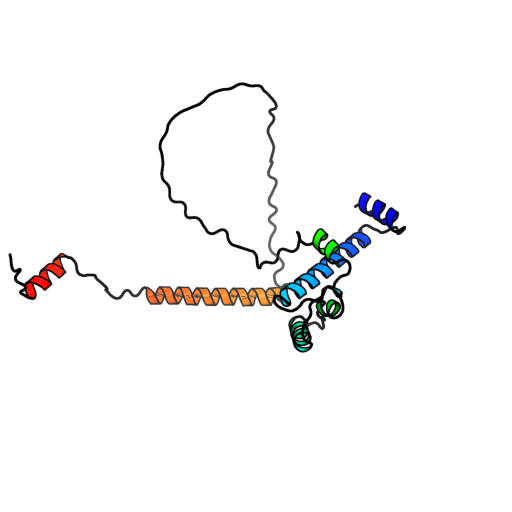0 62.22 212 GLU A CA 1
ATOM 1684 C C . GLU A 1 212 ? 55.959 55.201 -29.249 1.00 62.22 212 GLU A C 1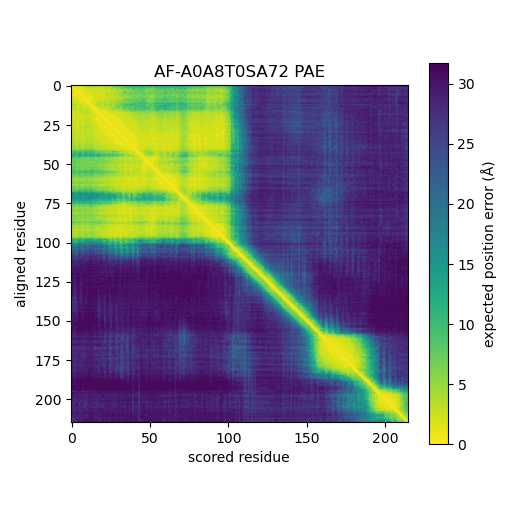
ATOM 1686 O O . GLU A 1 212 ? 56.688 56.192 -29.177 1.00 62.22 212 GLU A O 1
ATOM 1691 N N . LYS A 1 213 ? 55.224 54.946 -30.336 1.00 59.19 213 LYS A N 1
ATOM 1692 C CA . LYS A 1 213 ? 55.050 55.928 -31.407 1.00 59.19 213 LYS A CA 1
ATOM 1693 C C . LYS A 1 213 ? 53.974 56.922 -30.992 1.00 59.19 213 LYS A C 1
ATOM 1695 O O . LYS A 1 213 ? 52.788 56.645 -31.157 1.00 59.19 213 LYS A O 1
ATOM 1700 N N . LEU A 1 214 ? 54.406 58.073 -30.485 1.00 49.69 214 LEU A N 1
ATOM 1701 C CA . LEU A 1 214 ? 53.561 59.262 -30.417 1.00 49.69 214 LEU A CA 1
ATOM 1702 C C . LEU A 1 214 ? 53.084 59.625 -31.837 1.00 49.69 214 LEU A C 1
ATOM 1704 O O . LEU A 1 214 ? 53.876 59.588 -32.785 1.00 49.69 214 LEU A O 1
ATOM 1708 N N . LEU A 1 215 ? 51.790 59.931 -31.950 1.00 48.19 215 LEU A N 1
ATOM 1709 C CA . LEU A 1 215 ? 51.097 60.425 -33.146 1.00 48.19 215 LEU A CA 1
ATOM 1710 C C . LEU A 1 215 ? 50.786 61.917 -32.982 1.00 48.19 215 LEU A C 1
ATOM 1712 O O . LEU A 1 215 ? 50.447 62.302 -31.840 1.00 48.19 215 LEU A O 1
#

Secondary structure (DSSP, 8-state):
-HHHHHHHHHHHS----HHHHHHHHHHHHHHHHHHHHHHHHTTTSEEEGGGTEEE--HHHHHHHHHHHSBGGGTB--GGGGGGS---TTHHHHHHHHGGG---GGG-PPPP-------------------------------------------SSGGG-HHHHHHHHHHHHHHHHHHHHHHHHHHT-------PPPHHHHHHHHHHTT------

Foldseek 3Di:
DVVVQVVVCVVPVDRDDPVVVVVVVVVLLVLLQLQVVQCVVQPPADADPVQRATDDDPVSVVVVQVVQAPPVVRRGRPCVVSPRHGDDPNVVSCVVCVVVDDDCVPPDDPPPPDDDDDDDDDDDDDDDDDDDDDDDDDDDDDDDDDDDDDDDDDDDCPPPPVVVVVVVVVVVVVVVVVVVVVVVVVVVPDDPPPPDDPVRVVVVCVVVVDDDDDD

pLDDT: mean 73.06, std 22.97, range [25.52, 96.12]

Organism: Panicum virgatum (NCBI:txid38727)

InterPro domains:
  IPR024752 Myb/SANT-like domain [PF12776] (1-64)